Protein 8P6K (pdb70)

Solvent-accessible surface area: 14110 Å² total; per-residue (Å²): 141,93,175,66,27,124,33,18,43,70,47,10,57,89,0,64,80,71,0,56,84,7,37,72,73,0,56,106,2,45,81,93,2,40,42,11,42,115,81,9,80,85,97,10,68,240,51,79,151,214,92,48,18,69,70,0,101,38,32,1,25,96,0,53,160,54,9,48,110,19,31,0,58,56,21,98,124,72,29,43,142,22,40,136,75,39,61,68,25,75,120,53,9,132,114,19,97,91,105,28,93,153,28,90,75,108,30,80,145,85,145,43,48,72,29,12,72,69,59,11,59,122,1,67,84,70,0,85,85,10,31,72,74,0,58,107,1,54,84,102,1,40,45,12,46,115,88,11,83,83,86,17,77,100,53,70,145,141,70,36,12,106,61,0,97,38,30,0,52,104,0,42,140,37,5,31,82,12,39,1,64,49,18,86,110,76,36,34,149,17,46,151,76,38,51,91,24,73,133,54,12,128,95,6,98,92,92,15,99,116,41,63,160,115,60,136,133,93

Structure (mmCIF, N/CA/C/O backbone):
data_8P6K
#
_entry.id   8P6K
#
_cell.length_a   150.474
_cell.length_b   24.107
_cell.length_c   78.007
_cell.angle_alpha   90.000
_cell.angle_beta   105.287
_cell.angle_gamma   90.000
#
_symmetry.space_group_name_H-M   'C 1 2 1'
#
loop_
_entity.id
_entity.type
_entity.pdbx_description
1 polymer 'Antiphagocytic M protein, type 3'
2 water water
#
loop_
_atom_site.group_PDB
_atom_site.id
_atom_site.type_symbol
_atom_site.label_atom_id
_atom_site.label_alt_id
_atom_site.label_comp_id
_atom_site.label_asym_id
_atom_site.label_entity_id
_atom_site.label_seq_id
_atom_site.pdbx_PDB_ins_code
_atom_site.Cartn_x
_atom_site.Cartn_y
_atom_site.Cartn_z
_atom_site.occupancy
_atom_site.B_iso_or_equiv
_atom_site.auth_seq_id
_atom_site.auth_comp_id
_atom_site.auth_asym_id
_atom_site.auth_atom_id
_atom_site.pdbx_PDB_model_num
ATOM 1 N N . ASP A 1 4 ? 14.292 5.117 27.428 1.000 60.870 4 ASP BBB N 1
ATOM 2 C CA . ASP A 1 4 ? 12.971 5.390 26.792 1.000 59.150 4 ASP BBB CA 1
ATOM 3 C C . ASP A 1 4 ? 11.904 5.001 27.814 1.000 57.680 4 ASP BBB C 1
ATOM 4 O O . ASP A 1 4 ? 12.263 4.787 28.991 1.000 61.830 4 ASP BBB O 1
ATOM 10 N N . ALA A 1 5 ? 10.640 4.969 27.410 1.000 51.390 5 ALA BBB N 1
ATOM 11 C CA . ALA A 1 5 ? 9.493 4.657 28.287 1.000 54.490 5 ALA BBB CA 1
ATOM 12 C C . ALA A 1 5 ? 9.642 5.392 29.636 1.000 52.910 5 ALA BBB C 1
ATOM 13 O O . ALA A 1 5 ? 9.864 4.765 30.712 1.000 57.090 5 ALA BBB O 1
ATOM 20 N N . ARG A 1 6 ? 9.480 6.707 29.575 1.000 42.740 6 ARG BBB N 1
ATOM 21 C CA . ARG A 1 6 ? 9.276 7.595 30.746 1.000 41.460 6 ARG BBB CA 1
ATOM 22 C C . ARG A 1 6 ? 7.796 7.652 31.105 1.000 37.770 6 ARG BBB C 1
ATOM 23 O O . ARG A 1 6 ? 6.985 7.200 30.287 1.000 38.680 6 ARG BBB O 1
ATOM 44 N N . SER A 1 7 ? 7.484 8.226 32.271 1.000 35.140 7 SER BBB N 1
ATOM 45 C CA . SER A 1 7 ? 6.116 8.506 32.767 1.000 32.950 7 SER BBB CA 1
ATOM 46 C C . SER A 1 7 ? 5.624 9.895 32.303 1.000 32.010 7 SER BBB C 1
ATOM 47 O O . SER A 1 7 ? 4.559 9.943 31.700 1.000 31.640 7 SER BBB O 1
ATOM 55 N N . VAL A 1 8 ? 6.325 10.989 32.613 1.000 33.780 8 VAL BBB N 1
ATOM 56 C CA . VAL A 1 8 ? 5.846 12.383 32.330 1.000 32.630 8 VAL BBB CA 1
ATOM 57 C C . VAL A 1 8 ? 4.471 12.529 32.987 1.000 32.080 8 VAL BBB C 1
ATOM 58 O O . VAL A 1 8 ? 3.491 12.904 32.322 1.000 29.630 8 VAL BBB O 1
ATOM 71 N N . ASN A 1 9 ? 4.394 12.231 34.278 1.000 31.820 9 ASN BBB N 1
ATOM 72 C CA . ASN A 1 9 ? 3.157 12.341 35.068 1.000 32.300 9 ASN BBB CA 1
ATOM 73 C C . ASN A 1 9 ? 2.063 11.427 34.476 1.000 30.580 9 ASN BBB C 1
ATOM 74 O O . ASN A 1 9 ? 0.903 11.837 34.498 1.000 36.710 9 ASN BBB O 1
ATOM 85 N N . GLY A 1 10 ? 2.431 10.280 33.902 1.000 35.420 10 GLY BBB N 1
ATOM 86 C CA . GLY A 1 10 ? 1.517 9.329 33.221 1.000 36.170 10 GLY BBB CA 1
ATOM 87 C C . GLY A 1 10 ? 1.130 9.755 31.808 1.000 35.580 10 GLY BBB C 1
ATOM 88 O O . GLY A 1 10 ? 0.393 9.017 31.161 1.000 34.540 10 GLY BBB O 1
ATOM 92 N N . GLU A 1 11 ? 1.578 10.922 31.330 1.000 30.080 11 GLU BBB N 1
ATOM 93 C CA . GLU A 1 11 ? 1.117 11.458 30.038 1.000 28.900 11 GLU BBB CA 1
ATOM 94 C C . GLU A 1 11 ? 1.747 10.662 28.901 1.000 28.190 11 GLU BBB C 1
ATOM 95 O O . GLU A 1 11 ? 1.101 10.549 27.850 1.000 31.930 11 GLU BBB O 1
ATOM 107 N N . PHE A 1 12 ? 2.946 10.106 29.081 1.000 29.800 12 PHE BBB N 1
ATOM 108 C CA . PHE A 1 12 ? 3.562 9.322 28.000 1.000 30.410 12 PHE BBB CA 1
ATOM 109 C C . PHE A 1 12 ? 2.817 7.997 27.815 1.000 31.910 12 PHE BBB C 1
ATOM 110 O O . PHE A 1 12 ? 2.435 7.691 26.699 1.000 30.700 12 PHE BBB O 1
ATOM 127 N N . PRO A 1 13 ? 2.570 7.164 28.852 1.000 33.290 13 PRO BBB N 1
ATOM 128 C CA . PRO A 1 13 ? 1.681 5.998 28.707 1.000 31.220 13 PRO BBB CA 1
ATOM 129 C C . PRO A 1 13 ? 0.284 6.335 28.148 1.000 28.940 13 PRO BBB C 1
ATOM 130 O O . PRO A 1 13 ? -0.243 5.579 27.364 1.000 31.690 13 PRO BBB O 1
ATOM 141 N N . ARG A 1 14 ? -0.270 7.504 28.501 1.000 29.210 14 ARG BBB N 1
ATOM 142 C CA . ARG A 1 14 ? -1.566 7.985 27.975 1.000 29.130 14 ARG BBB CA 1
ATOM 143 C C . ARG A 1 14 ? -1.444 8.236 26.476 1.000 31.010 14 ARG BBB C 1
ATOM 144 O O . ARG A 1 14 ? -2.368 7.849 25.740 1.000 28.750 14 ARG BBB O 1
ATOM 165 N N . HIS A 1 15 ? -0.354 8.885 26.029 1.000 30.930 15 HIS BBB N 1
ATOM 166 C CA . HIS A 1 15 ? -0.084 9.108 24.593 1.000 29.600 15 HIS BBB CA 1
ATOM 167 C C . HIS A 1 15 ? -0.129 7.762 23.855 1.000 29.940 15 HIS BBB C 1
ATOM 168 O O . HIS A 1 15 ? -0.728 7.695 22.721 1.000 30.640 15 HIS BBB O 1
ATOM 183 N N . VAL A 1 16 ? 0.498 6.738 24.435 1.000 30.820 16 VAL BBB N 1
ATOM 184 C CA . VAL A 1 16 ? 0.608 5.407 23.774 1.000 30.990 16 VAL BBB CA 1
ATOM 185 C C . VAL A 1 16 ? -0.781 4.748 23.756 1.000 29.750 16 VAL BBB C 1
ATOM 186 O O . VAL A 1 16 ? -1.172 4.152 22.722 1.000 33.780 16 VAL BBB O 1
ATOM 199 N N . LYS A 1 17 ? -1.521 4.847 24.854 1.000 34.380 17 LYS BBB N 1
ATOM 200 C CA . LYS A 1 17 ? -2.888 4.271 24.951 1.000 34.090 17 LYS BBB CA 1
ATOM 201 C C . LYS A 1 17 ? -3.784 4.959 23.912 1.000 32.740 17 LYS BBB C 1
ATOM 202 O O . LYS A 1 17 ? -4.455 4.267 23.171 1.000 30.450 17 LYS BBB O 1
ATOM 221 N N . LEU A 1 18 ? -3.786 6.290 23.837 1.000 29.460 18 LEU BBB N 1
ATOM 222 C CA . LEU A 1 18 ? -4.591 7.026 22.830 1.000 27.640 18 LEU BBB CA 1
ATOM 223 C C . LEU A 1 18 ? -4.167 6.588 21.442 1.000 28.390 18 LEU BBB C 1
ATOM 224 O O . LEU A 1 18 ? -5.057 6.361 20.608 1.000 27.740 18 LEU BBB O 1
ATOM 240 N N . LYS A 1 19 ? -2.872 6.416 21.211 1.000 29.830 19 LYS BBB N 1
ATOM 241 C CA . LYS A 1 19 ? -2.359 5.972 19.895 1.000 30.410 19 LYS BBB CA 1
ATOM 242 C C . LYS A 1 19 ? -2.949 4.595 19.543 1.000 32.730 19 LYS BBB C 1
ATOM 243 O O . LYS A 1 19 ? -3.383 4.389 18.398 1.000 32.270 19 LYS BBB O 1
ATOM 262 N N . ASN A 1 20 ? -2.933 3.672 20.484 1.000 32.870 20 ASN BBB N 1
ATOM 263 C CA . ASN A 1 20 ? -3.510 2.314 20.274 1.000 34.940 20 ASN BBB CA 1
ATOM 264 C C . ASN A 1 20 ? -5.027 2.382 20.038 1.000 33.460 20 ASN BBB C 1
ATOM 265 O O . ASN A 1 20 ? -5.503 1.652 19.181 1.000 31.380 20 ASN BBB O 1
ATOM 276 N N . GLU A 1 21 ? -5.768 3.218 20.773 1.000 32.780 21 GLU BBB N 1
ATOM 277 C CA . GLU A 1 21 ? -7.242 3.343 20.607 1.000 33.960 21 GLU BBB CA 1
ATOM 278 C C . GLU A 1 21 ? -7.533 3.926 19.221 1.000 33.750 21 GLU BBB C 1
ATOM 279 O O . GLU A 1 21 ? -8.497 3.488 18.585 1.000 27.790 21 GLU BBB O 1
ATOM 291 N N . ILE A 1 22 ? -6.769 4.923 18.796 1.000 31.920 22 ILE BBB N 1
ATOM 292 C CA . ILE A 1 22 ? -6.965 5.550 17.463 1.000 33.140 22 ILE BBB CA 1
ATOM 293 C C . ILE A 1 22 ? -6.661 4.486 16.420 1.000 29.960 22 ILE BBB C 1
ATOM 294 O O . ILE A 1 22 ? -7.452 4.361 15.473 1.000 32.010 22 ILE BBB O 1
ATOM 310 N N . GLU A 1 23 ? -5.546 3.764 16.539 1.000 31.430 23 GLU BBB N 1
ATOM 311 C CA . GLU A 1 23 ? -5.197 2.708 15.542 1.000 37.090 23 GLU BBB CA 1
ATOM 312 C C . GLU A 1 23 ? -6.320 1.669 15.439 1.000 34.110 23 GLU BBB C 1
ATOM 313 O O . GLU A 1 23 ? -6.597 1.200 14.333 1.000 33.300 23 GLU BBB O 1
ATOM 325 N N . ASN A 1 24 ? -6.888 1.260 16.564 1.000 35.430 24 ASN BBB N 1
ATOM 326 C CA . ASN A 1 24 ? -7.960 0.221 16.598 1.000 38.820 24 ASN BBB CA 1
ATOM 327 C C . ASN A 1 24 ? -9.189 0.766 15.851 1.000 38.210 24 ASN BBB C 1
ATOM 328 O O . ASN A 1 24 ? -9.743 0.034 15.038 1.000 33.780 24 ASN BBB O 1
ATOM 339 N N . LEU A 1 25 ? -9.588 2.024 16.088 1.000 34.910 25 LEU BBB N 1
ATOM 340 C CA . LEU A 1 25 ? -10.708 2.678 15.357 1.000 33.030 25 LEU BBB CA 1
ATOM 341 C C . LEU A 1 25 ? -10.389 2.716 13.868 1.000 32.010 25 LEU BBB C 1
ATOM 342 O O . LEU A 1 25 ? -11.274 2.325 13.067 1.000 32.890 25 LEU BBB O 1
ATOM 358 N N . LEU A 1 26 ? -9.182 3.147 13.506 1.000 32.450 26 LEU BBB N 1
ATOM 359 C CA . LEU A 1 26 ? -8.787 3.272 12.075 1.000 35.170 26 LEU BBB CA 1
ATOM 360 C C . LEU A 1 26 ? -8.917 1.895 11.409 1.000 35.200 26 LEU BBB C 1
ATOM 361 O O . LEU A 1 26 ? -9.412 1.807 10.287 1.000 34.520 26 LEU BBB O 1
ATOM 377 N N . ASP A 1 27 ? -8.439 0.855 12.082 1.000 35.840 27 ASP BBB N 1
ATOM 378 C CA . ASP A 1 27 ? -8.542 -0.546 11.581 1.000 40.830 27 ASP BBB CA 1
ATOM 379 C C . ASP A 1 27 ? -10.025 -0.932 11.375 1.000 34.790 27 ASP BBB C 1
ATOM 380 O O . ASP A 1 27 ? -10.399 -1.418 10.303 1.000 37.770 27 ASP BBB O 1
ATOM 389 N N . GLN A 1 28 ? -10.864 -0.733 12.379 1.000 33.940 28 GLN BBB N 1
ATOM 390 C CA . GLN A 1 28 ? -12.314 -1.019 12.292 1.000 34.050 28 GLN BBB CA 1
ATOM 391 C C . GLN A 1 28 ? -12.916 -0.265 11.097 1.000 34.830 28 GLN BBB C 1
ATOM 392 O O . GLN A 1 28 ? -13.667 -0.890 10.323 1.000 32.610 28 GLN BBB O 1
ATOM 406 N N . VAL A 1 29 ? -12.634 1.042 10.921 1.000 33.850 29 VAL BBB N 1
ATOM 407 C CA . VAL A 1 29 ? -13.311 1.818 9.848 1.000 32.330 29 VAL BBB CA 1
ATOM 408 C C . VAL A 1 29 ? -12.746 1.358 8.501 1.000 33.320 29 VAL BBB C 1
ATOM 409 O O . VAL A 1 29 ? -13.505 1.312 7.504 1.000 35.100 29 VAL BBB O 1
ATOM 422 N N . THR A 1 30 ? -11.461 1.064 8.435 1.000 32.830 30 THR BBB N 1
ATOM 423 C CA . THR A 1 30 ? -10.818 0.559 7.190 1.000 35.270 30 THR BBB CA 1
ATOM 424 C C . THR A 1 30 ? -11.482 -0.759 6.754 1.000 37.990 30 THR BBB C 1
ATOM 425 O O . THR A 1 30 ? -11.807 -0.884 5.573 1.000 36.630 30 THR BBB O 1
ATOM 436 N N . GLN A 1 31 ? -11.652 -1.715 7.655 1.000 40.370 31 GLN BBB N 1
ATOM 437 C CA . GLN A 1 31 ? -12.317 -3.011 7.338 1.000 38.680 31 GLN BBB CA 1
ATOM 438 C C . GLN A 1 31 ? -13.774 -2.773 6.908 1.000 36.450 31 GLN BBB C 1
ATOM 439 O O . GLN A 1 31 ? -14.206 -3.424 5.967 1.000 34.760 31 GLN BBB O 1
ATOM 453 N N . LEU A 1 32 ? -14.521 -1.872 7.571 1.000 35.200 32 LEU BBB N 1
ATOM 454 C CA . LEU A 1 32 ? -15.905 -1.502 7.167 1.000 31.780 32 LEU BBB CA 1
ATOM 455 C C . LEU A 1 32 ? -15.876 -0.999 5.715 1.000 35.850 32 LEU BBB C 1
ATOM 456 O O . LEU A 1 32 ? -16.670 -1.476 4.901 1.000 37.370 32 LEU BBB O 1
ATOM 472 N N . TYR A 1 33 ? -14.949 -0.109 5.387 1.000 32.730 33 TYR BBB N 1
ATOM 473 C CA . TYR A 1 33 ? -14.834 0.495 4.043 1.000 34.540 33 TYR BBB CA 1
ATOM 474 C C . TYR A 1 33 ? -14.526 -0.609 3.028 1.000 39.550 33 TYR BBB C 1
ATOM 475 O O . TYR A 1 33 ? -15.172 -0.671 1.993 1.000 36.390 33 TYR BBB O 1
ATOM 493 N N . THR A 1 34 ? -13.498 -1.416 3.302 1.000 41.200 34 THR BBB N 1
ATOM 494 C CA . THR A 1 34 ? -13.030 -2.511 2.411 1.000 44.600 34 THR BBB CA 1
ATOM 495 C C . THR A 1 34 ? -14.186 -3.455 2.110 1.000 40.240 34 THR BBB C 1
ATOM 496 O O . THR A 1 34 ? -14.388 -3.820 0.920 1.000 42.170 34 THR BBB O 1
ATOM 507 N N . LYS A 1 35 ? -14.892 -3.841 3.157 1.000 38.970 35 LYS BBB N 1
ATOM 508 C CA . LYS A 1 35 ? -15.963 -4.852 3.073 1.000 40.020 35 LYS BBB CA 1
ATOM 509 C C . LYS A 1 35 ? -17.207 -4.288 2.364 1.000 41.240 35 LYS BBB C 1
ATOM 510 O O . LYS A 1 35 ? -17.869 -5.062 1.623 1.000 36.480 35 LYS BBB O 1
ATOM 529 N N . HIS A 1 36 ? -17.553 -3.024 2.579 1.000 38.060 36 HIS BBB N 1
ATOM 530 C CA . HIS A 1 36 ? -18.673 -2.347 1.863 1.000 34.500 36 HIS BBB CA 1
ATOM 531 C C . HIS A 1 36 ? -18.399 -2.412 0.358 1.000 35.600 36 HIS BBB C 1
ATOM 532 O O . HIS A 1 36 ? -19.315 -2.789 -0.404 1.000 34.760 36 HIS BBB O 1
ATOM 547 N N . ASN A 1 37 ? -17.162 -2.094 -0.039 1.000 35.370 37 ASN BBB N 1
ATOM 548 C CA . ASN A 1 37 ? -16.742 -2.057 -1.462 1.000 41.730 37 ASN BBB CA 1
ATOM 549 C C . ASN A 1 37 ? -16.779 -3.483 -2.045 1.000 43.290 37 ASN BBB C 1
ATOM 550 O O . ASN A 1 37 ? -17.360 -3.677 -3.131 1.000 40.450 37 ASN BBB O 1
ATOM 561 N N . SER A 1 38 ? -16.213 -4.465 -1.353 1.000 45.030 38 SER BBB N 1
ATOM 562 C CA . SER A 1 38 ? -16.162 -5.862 -1.857 1.000 43.670 38 SER BBB CA 1
ATOM 563 C C . SER A 1 38 ? -17.578 -6.456 -1.856 1.000 46.180 38 SER BBB C 1
ATOM 564 O O . SER A 1 38 ? -17.897 -7.197 -2.805 1.000 44.880 38 SER BBB O 1
ATOM 572 N N . ASN A 1 39 ? -18.428 -6.081 -0.895 1.000 40.220 39 ASN BBB N 1
ATOM 573 C CA . ASN A 1 39 ? -19.866 -6.460 -0.865 1.000 38.510 39 ASN BBB CA 1
ATOM 574 C C . ASN A 1 39 ? -20.536 -6.136 -2.209 1.000 44.740 39 ASN BBB C 1
ATOM 575 O O . ASN A 1 39 ? -21.318 -6.976 -2.673 1.000 47.240 39 ASN BBB O 1
ATOM 586 N N . TYR A 1 40 ? -20.268 -4.967 -2.799 1.000 36.860 40 TYR BBB N 1
ATOM 587 C CA . TYR A 1 40 ? -20.902 -4.539 -4.065 1.000 45.120 40 TYR BBB CA 1
ATOM 588 C C . TYR A 1 40 ? -20.329 -5.361 -5.239 1.000 50.550 40 TYR BBB C 1
ATOM 589 O O . TYR A 1 40 ? -21.110 -5.803 -6.103 1.000 46.580 40 TYR BBB O 1
ATOM 607 N N . GLN A 1 41 ? -19.007 -5.565 -5.279 1.000 48.130 41 GLN BBB N 1
ATOM 608 C CA . GLN A 1 41 ? -18.348 -6.423 -6.304 1.000 51.110 41 GLN BBB CA 1
ATOM 609 C C . GLN A 1 41 ? -18.953 -7.829 -6.229 1.000 47.720 41 GLN BBB C 1
ATOM 610 O O . GLN A 1 41 ? -19.279 -8.374 -7.272 1.000 46.890 41 GLN BBB O 1
ATOM 624 N N . GLN A 1 42 ? -19.181 -8.353 -5.029 1.000 49.390 42 GLN BBB N 1
ATOM 625 C CA . GLN A 1 42 ? -19.817 -9.671 -4.809 1.000 50.880 42 GLN BBB CA 1
ATOM 626 C C . GLN A 1 42 ? -21.249 -9.632 -5.326 1.000 56.730 42 GLN BBB C 1
ATOM 627 O O . GLN A 1 42 ? -21.663 -10.622 -5.970 1.000 51.800 42 GLN BBB O 1
ATOM 641 N N . TYR A 1 43 ? -21.979 -8.553 -5.057 1.000 51.820 43 TYR BBB N 1
ATOM 642 C CA . TYR A 1 43 ? -23.364 -8.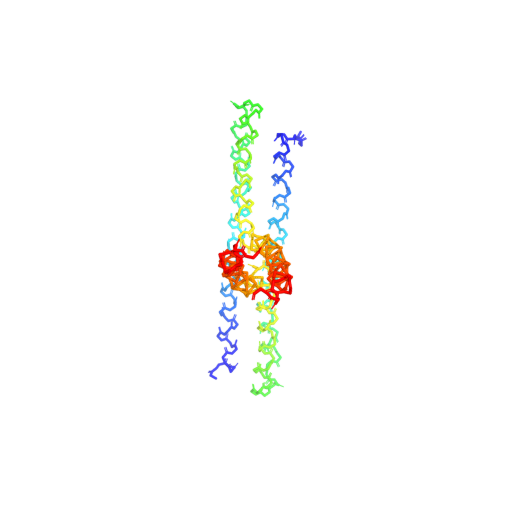366 -5.557 1.000 52.130 43 TYR BBB CA 1
ATOM 643 C C . TYR A 1 43 ? -23.353 -8.443 -7.084 1.000 52.700 43 TYR BBB C 1
ATOM 644 O O . TYR A 1 43 ? -24.121 -9.237 -7.625 1.000 51.390 43 TYR BBB O 1
ATOM 662 N N . ASN A 1 44 ? -22.499 -7.657 -7.731 1.000 50.660 44 ASN BBB N 1
ATOM 663 C CA . ASN A 1 44 ? -22.355 -7.615 -9.202 1.000 57.550 44 ASN BBB CA 1
ATOM 664 C C . ASN A 1 44 ? -22.157 -9.037 -9.743 1.000 56.810 44 ASN BBB C 1
ATOM 665 O O . ASN A 1 44 ? -22.861 -9.388 -10.698 1.000 54.300 44 ASN BBB O 1
ATOM 676 N N . ALA A 1 45 ? -21.280 -9.832 -9.120 1.000 52.190 45 ALA BBB N 1
ATOM 677 C CA . ALA A 1 45 ? -20.866 -11.178 -9.586 1.000 56.160 45 ALA BBB CA 1
ATOM 678 C C . ALA A 1 45 ? -22.065 -12.128 -9.563 1.000 57.980 45 ALA BBB C 1
ATOM 679 O O . ALA A 1 45 ? -22.161 -12.974 -10.465 1.000 63.530 45 ALA BBB O 1
ATOM 686 N N . GLN A 1 46 ? -22.964 -11.956 -8.595 1.000 52.070 46 GLN BBB N 1
ATOM 687 C CA . GLN A 1 46 ? -24.079 -12.884 -8.274 1.000 56.050 46 GLN BBB CA 1
ATOM 688 C C . GLN A 1 46 ? -25.410 -12.266 -8.757 1.000 61.480 46 GLN BBB C 1
ATOM 689 O O . GLN A 1 46 ? -26.423 -12.981 -8.786 1.000 68.940 46 GLN BBB O 1
ATOM 703 N N . ALA A 1 47 ? -25.402 -11.003 -9.207 1.000 54.570 47 ALA BBB N 1
ATOM 704 C CA . ALA A 1 47 ? -26.610 -10.225 -9.586 1.000 63.420 47 ALA BBB CA 1
ATOM 705 C C . ALA A 1 47 ? -27.275 -10.849 -10.816 1.000 61.540 47 ALA BBB C 1
ATOM 706 O O . ALA A 1 47 ? -28.528 -10.860 -10.853 1.000 55.660 47 ALA BBB O 1
ATOM 713 N N . GLY A 1 48 ? -26.465 -11.275 -11.796 1.000 60.740 48 GLY BBB N 1
ATOM 714 C CA . GLY A 1 48 ? -26.895 -11.774 -13.118 1.000 66.710 48 GLY BBB CA 1
ATOM 715 C C . GLY A 1 48 ? -28.139 -12.644 -13.050 1.000 64.790 48 GLY BBB C 1
ATOM 716 O O . GLY A 1 48 ? -29.112 -12.312 -13.744 1.000 72.550 48 GLY BBB O 1
ATOM 720 N N . ARG A 1 49 ? -28.107 -13.722 -12.258 1.000 71.520 49 ARG BBB N 1
ATOM 721 C CA . ARG A 1 49 ? -29.184 -14.752 -12.209 1.000 77.300 49 ARG BBB CA 1
ATOM 722 C C . ARG A 1 49 ? -30.025 -14.543 -10.937 1.000 80.820 49 ARG BBB C 1
ATOM 723 O O . ARG A 1 49 ? -30.443 -15.549 -10.309 1.000 78.700 49 ARG BBB O 1
ATOM 744 N N . LEU A 1 50 ? -30.313 -13.283 -10.603 1.000 69.510 50 LEU BBB N 1
ATOM 745 C CA . LEU A 1 50 ? -31.379 -12.892 -9.637 1.000 60.960 50 LEU BBB CA 1
ATOM 746 C C . LEU A 1 50 ? -32.417 -12.045 -10.381 1.000 53.570 50 LEU BBB C 1
ATOM 747 O O . LEU A 1 50 ? -32.031 -11.296 -11.309 1.000 51.350 50 LEU BBB O 1
ATOM 763 N N . ASP A 1 51 ? -33.674 -12.095 -9.945 1.000 58.440 51 ASP BBB N 1
ATOM 764 C CA . ASP A 1 51 ? -34.763 -11.228 -10.473 1.000 62.620 51 ASP BBB CA 1
ATOM 765 C C . ASP A 1 51 ? -34.634 -9.843 -9.823 1.000 63.690 51 ASP BBB C 1
ATOM 766 O O . ASP A 1 51 ? -33.787 -9.684 -8.906 1.000 60.750 51 ASP BBB O 1
ATOM 775 N N . LEU A 1 52 ? -35.431 -8.882 -10.283 1.000 59.830 52 LEU BBB N 1
ATOM 776 C CA . LEU A 1 52 ? -35.408 -7.473 -9.803 1.000 73.760 52 LEU BBB CA 1
ATOM 777 C C . LEU A 1 52 ? -35.623 -7.437 -8.284 1.000 73.060 52 LEU BBB C 1
ATOM 778 O O . LEU A 1 52 ? -34.866 -6.728 -7.593 1.000 60.710 52 LEU BBB O 1
ATOM 794 N N . ARG A 1 53 ? -36.609 -8.175 -7.779 1.000 68.990 53 ARG BBB N 1
ATOM 795 C CA . ARG A 1 53 ? -36.982 -8.115 -6.340 1.000 73.750 53 ARG BBB CA 1
ATOM 796 C C . ARG A 1 53 ? -35.857 -8.717 -5.495 1.000 70.690 53 ARG BBB C 1
ATOM 797 O O . ARG A 1 53 ? -35.554 -8.146 -4.432 1.000 68.220 53 ARG BBB O 1
ATOM 818 N N . GLN A 1 54 ? -35.264 -9.826 -5.942 1.000 55.540 54 GLN BBB N 1
ATOM 819 C CA . GLN A 1 54 ? -34.155 -10.495 -5.231 1.000 57.550 54 GLN BBB CA 1
ATOM 820 C C . GLN A 1 54 ? -32.923 -9.579 -5.253 1.000 54.780 54 GLN BBB C 1
ATOM 821 O O . GLN A 1 54 ? -32.256 -9.508 -4.218 1.000 58.660 54 GLN BBB O 1
ATOM 835 N N . LYS A 1 55 ? -32.649 -8.892 -6.367 1.000 52.950 55 LYS BBB N 1
ATOM 836 C CA . LYS A 1 55 ? -31.532 -7.910 -6.488 1.000 56.230 55 LYS BBB CA 1
ATOM 837 C C . LYS A 1 55 ? -31.664 -6.839 -5.390 1.000 52.790 55 LYS BBB C 1
ATOM 838 O O . LYS A 1 55 ? -30.697 -6.638 -4.611 1.000 46.390 55 LYS BBB O 1
ATOM 857 N N . ALA A 1 56 ? -32.810 -6.172 -5.323 1.000 54.760 56 ALA BBB N 1
ATOM 858 C CA . ALA A 1 56 ? -33.105 -5.140 -4.305 1.000 59.480 56 ALA BBB CA 1
ATOM 859 C C . ALA A 1 56 ? -32.936 -5.732 -2.898 1.000 59.540 56 ALA BBB C 1
ATOM 860 O O . ALA A 1 56 ? -32.320 -5.057 -2.074 1.000 62.860 56 ALA BBB O 1
ATOM 867 N N . GLU A 1 57 ? -33.447 -6.935 -2.623 1.000 53.670 57 GLU BBB N 1
ATOM 868 C CA . GLU A 1 57 ? -33.437 -7.498 -1.245 1.000 60.280 57 GLU BBB CA 1
ATOM 869 C C . GLU A 1 57 ? -31.986 -7.805 -0.853 1.000 68.150 57 GLU BBB C 1
ATOM 870 O O . GLU A 1 57 ? -31.623 -7.580 0.313 1.000 61.700 57 GLU BBB O 1
ATOM 876 N N . TYR A 1 58 ? -31.189 -8.300 -1.802 1.000 59.520 58 TYR BBB N 1
ATOM 877 C CA . TYR A 1 58 ? -29.756 -8.638 -1.607 1.000 57.480 58 TYR BBB CA 1
ATOM 878 C C . TYR A 1 58 ? -28.944 -7.364 -1.308 1.000 50.960 58 TYR BBB C 1
ATOM 879 O O . TYR A 1 58 ? -28.300 -7.300 -0.247 1.000 52.930 58 TYR BBB O 1
ATOM 897 N N . LEU A 1 59 ? -28.991 -6.369 -2.195 1.000 45.650 59 LEU BBB N 1
ATOM 898 C CA . LEU A 1 59 ? -28.211 -5.121 -2.036 1.000 43.940 59 LEU BBB CA 1
ATOM 899 C C . LEU A 1 59 ? -28.709 -4.359 -0.797 1.000 53.710 59 LEU BBB C 1
ATOM 900 O O . LEU A 1 59 ? -27.861 -3.762 -0.070 1.000 51.100 59 LEU BBB O 1
ATOM 916 N N . LYS A 1 60 ? -30.014 -4.388 -0.522 1.000 54.920 60 LYS BBB N 1
ATOM 917 C CA . LYS A 1 60 ? -30.580 -3.781 0.712 1.000 57.790 60 LYS BBB CA 1
ATOM 918 C C . LYS A 1 60 ? -29.936 -4.421 1.952 1.000 55.260 60 LYS BBB C 1
ATOM 919 O O . LYS A 1 60 ? -29.526 -3.667 2.826 1.000 49.080 60 LYS BBB O 1
ATOM 938 N N . GLY A 1 61 ? -29.889 -5.755 2.025 1.000 48.710 61 GLY BBB N 1
ATOM 939 C CA . GLY A 1 61 ? -29.241 -6.511 3.110 1.000 51.330 61 GLY BBB CA 1
ATOM 940 C C . GLY A 1 61 ? -27.782 -6.099 3.307 1.000 58.550 61 GLY BBB C 1
ATOM 941 O O . GLY A 1 61 ? -27.386 -5.864 4.442 1.000 50.560 61 GLY BBB O 1
ATOM 945 N N . LEU A 1 62 ? -27.004 -6.008 2.227 1.000 52.000 62 LEU BBB N 1
ATOM 946 C CA . LEU A 1 62 ? -25.592 -5.563 2.273 1.000 53.670 62 LEU BBB CA 1
ATOM 947 C C . LEU A 1 62 ? -25.534 -4.127 2.815 1.000 46.250 62 LEU BBB C 1
ATOM 948 O O . LEU A 1 62 ? -24.681 -3.856 3.713 1.000 43.600 62 LEU BBB O 1
ATOM 964 N N . ASN A 1 63 ? -26.380 -3.232 2.302 1.000 48.860 63 ASN BBB N 1
ATOM 965 C CA . ASN A 1 63 ? -26.400 -1.805 2.730 1.000 48.820 63 ASN BBB CA 1
ATOM 966 C C . ASN A 1 63 ? -26.758 -1.743 4.221 1.000 53.620 63 ASN BBB C 1
ATOM 967 O O . ASN A 1 63 ? -26.132 -0.966 4.978 1.000 52.950 63 ASN BBB O 1
ATOM 978 N N . ASP A 1 64 ? -27.733 -2.544 4.635 1.000 52.900 64 ASP BBB N 1
ATOM 979 C CA . ASP A 1 64 ? -28.212 -2.563 6.035 1.000 50.490 64 ASP BBB CA 1
ATOM 980 C C . ASP A 1 64 ? -27.071 -2.984 6.968 1.000 50.030 64 ASP BBB C 1
ATOM 981 O O . ASP A 1 64 ? -26.952 -2.436 8.078 1.000 48.780 64 ASP BBB O 1
ATOM 990 N N . TRP A 1 65 ? -26.295 -3.980 6.584 1.000 42.090 65 TRP BBB N 1
ATOM 991 C CA . TRP A 1 65 ? -25.146 -4.452 7.393 1.000 45.210 65 TRP BBB CA 1
ATOM 992 C C . TRP A 1 65 ? -24.129 -3.309 7.583 1.000 46.620 65 TRP BBB C 1
ATOM 993 O O . TRP A 1 65 ? -23.616 -3.134 8.715 1.000 44.310 65 TRP BBB O 1
ATOM 1014 N N . ALA A 1 66 ? -23.824 -2.559 6.529 1.000 43.340 66 ALA BBB N 1
ATOM 1015 C CA . ALA A 1 66 ? -22.806 -1.489 6.576 1.000 42.660 66 ALA BBB CA 1
ATOM 1016 C C . ALA A 1 66 ? -23.328 -0.348 7.443 1.000 44.900 66 ALA BBB C 1
ATOM 1017 O O . ALA A 1 66 ? -22.553 0.157 8.277 1.000 40.170 66 ALA BBB O 1
ATOM 1024 N N . GLU A 1 67 ? -24.575 0.067 7.234 1.000 44.120 67 GLU BBB N 1
ATOM 1025 C CA . GLU A 1 67 ? -25.155 1.235 7.951 1.000 48.400 67 GLU BBB CA 1
ATOM 1026 C C . GLU A 1 67 ? -25.197 0.967 9.458 1.000 47.200 67 GLU BBB C 1
ATOM 1027 O O . GLU A 1 67 ? -24.920 1.922 10.251 1.000 49.120 67 GLU BBB O 1
ATOM 1039 N N . ARG A 1 68 ? -25.577 -0.253 9.840 1.000 47.020 68 ARG BBB N 1
ATOM 1040 C CA . ARG A 1 68 ? -25.663 -0.670 11.261 1.000 44.580 68 ARG BBB CA 1
ATOM 1041 C C . ARG A 1 68 ? -24.270 -0.597 11.882 1.000 49.660 68 ARG BBB C 1
ATOM 1042 O O . ARG A 1 68 ? -24.142 -0.100 13.010 1.000 43.950 68 ARG BBB O 1
ATOM 1063 N N . LEU A 1 69 ? -23.261 -1.127 11.191 1.000 40.670 69 LEU BBB N 1
ATOM 1064 C CA . LEU A 1 69 ? -21.876 -1.164 11.712 1.000 44.990 69 LEU BBB CA 1
ATOM 1065 C C . LEU A 1 69 ? -21.326 0.263 11.792 1.000 39.790 69 LEU BBB C 1
ATOM 1066 O O . LEU A 1 69 ? -20.711 0.599 12.818 1.000 43.080 69 LEU BBB O 1
ATOM 1082 N N . LEU A 1 70 ? -21.618 1.108 10.811 1.000 40.850 70 LEU BBB N 1
ATOM 1083 C CA . LEU A 1 70 ? -21.186 2.528 10.842 1.000 41.910 70 LEU BBB CA 1
ATOM 1084 C C . LEU A 1 70 ? -21.792 3.215 12.081 1.000 45.720 70 LEU BBB C 1
ATOM 1085 O O . LEU A 1 70 ? -21.046 3.890 12.807 1.000 37.590 70 LEU BBB O 1
ATOM 1101 N N . GLN A 1 71 ? -23.091 3.053 12.319 1.000 45.230 71 GLN BBB N 1
ATOM 1102 C CA . GLN A 1 71 ? -23.814 3.710 13.452 1.000 49.260 71 GLN BBB CA 1
ATOM 1103 C C . GLN A 1 71 ? -23.302 3.206 14.813 1.000 47.780 71 GLN BBB C 1
ATOM 1104 O O . GLN A 1 71 ? -23.321 3.988 15.805 1.000 52.180 71 GLN BBB O 1
ATOM 1118 N N . GLU A 1 72 ? -22.835 1.971 14.857 1.000 42.760 72 GLU BBB N 1
ATOM 1119 C CA . GLU A 1 72 ? -22.181 1.394 16.043 1.000 47.020 72 GLU BBB CA 1
ATOM 1120 C C . GLU A 1 72 ? -20.806 2.040 16.243 1.000 51.520 72 GLU BBB C 1
ATOM 1121 O O . GLU A 1 72 ? -20.475 2.347 17.372 1.000 47.350 72 GLU BBB O 1
ATOM 1133 N N . LEU A 1 73 ? -20.005 2.190 15.194 1.000 47.880 73 LEU BBB N 1
ATOM 1134 C CA . LEU A 1 73 ? -18.634 2.736 15.339 1.000 46.900 73 LEU BBB CA 1
ATOM 1135 C C . LEU A 1 73 ? -18.683 4.217 15.694 1.000 42.780 73 LEU BBB C 1
ATOM 1136 O O . LEU A 1 73 ? -17.768 4.642 16.397 1.000 46.120 73 LEU BBB O 1
ATOM 1152 N N . ASN A 1 74 ? -19.626 4.977 15.140 1.000 39.990 74 ASN BBB N 1
ATOM 1153 C CA . ASN A 1 74 ? -19.624 6.455 15.269 1.000 39.670 74 ASN BBB CA 1
ATOM 1154 C C . ASN A 1 74 ? -20.543 6.934 16.408 1.000 40.440 74 ASN BBB C 1
ATOM 1155 O O . ASN A 1 74 ? -20.652 8.166 16.540 1.000 43.260 74 ASN BBB O 1
ATOM 1166 N N . GLY A 1 75 ? -21.226 6.030 17.115 1.000 47.320 75 GLY BBB N 1
ATOM 1167 C CA . GLY A 1 75 ? -22.156 6.365 18.217 1.000 52.600 75 GLY BBB CA 1
ATOM 1168 C C . GLY A 1 75 ? -23.480 7.014 17.805 1.000 54.710 75 GLY BBB C 1
ATOM 1169 O O . GLY A 1 75 ? -24.220 7.470 18.733 1.000 45.590 75 GLY BBB O 1
ATOM 1173 N N . GLU A 1 76 ? -23.829 7.057 16.511 1.000 45.350 76 GLU BBB N 1
ATOM 1174 C CA . GLU A 1 76 ? -25.170 7.548 16.064 1.000 50.040 76 GLU BBB CA 1
ATOM 1175 C C . GLU A 1 76 ? -26.311 6.835 16.815 1.000 47.520 76 GLU BBB C 1
ATOM 1176 O O . GLU A 1 76 ? -27.297 7.512 17.204 1.000 49.670 76 GLU BBB O 1
ATOM 1188 N N . ASP A 1 77 ? -26.200 5.522 17.010 1.000 45.290 77 ASP BBB N 1
ATOM 1189 C CA . ASP A 1 77 ? -27.215 4.689 17.717 1.000 46.660 77 ASP BBB CA 1
ATOM 1190 C C . ASP A 1 77 ? -27.426 5.209 19.143 1.000 50.490 77 ASP BBB C 1
ATOM 1191 O O . ASP A 1 77 ? -28.582 5.393 19.572 1.000 52.620 77 ASP BBB O 1
ATOM 1200 N N . VAL A 1 78 ? -26.339 5.480 19.847 1.000 44.870 78 VAL BBB N 1
ATOM 1201 C CA . VAL A 1 78 ? -26.365 5.978 21.250 1.000 43.610 78 VAL BBB CA 1
ATOM 1202 C C . VAL A 1 78 ? -27.016 7.369 21.290 1.000 44.330 78 VAL BBB C 1
ATOM 1203 O O . VAL A 1 78 ? -27.726 7.671 22.263 1.000 41.900 78 VAL BBB O 1
ATOM 1216 N N . LYS A 1 79 ? -26.777 8.212 20.292 1.000 45.000 79 LYS BBB N 1
ATOM 1217 C CA . LYS A 1 79 ? -27.324 9.589 20.270 1.000 49.430 79 LYS BBB CA 1
ATOM 1218 C C . LYS A 1 79 ? -28.854 9.538 20.212 1.000 48.950 79 LYS BBB C 1
ATOM 1219 O O . LYS A 1 79 ? -29.478 10.389 20.864 1.000 47.170 79 LYS BBB O 1
ATOM 1238 N N . LYS A 1 80 ? -29.443 8.586 19.496 1.000 43.210 80 LYS BBB N 1
ATOM 1239 C CA . LYS A 1 80 ? -30.920 8.477 19.410 1.000 44.470 80 LYS BBB CA 1
ATOM 1240 C C . LYS A 1 80 ? -31.460 8.063 20.784 1.000 47.700 80 LYS BBB C 1
ATOM 1241 O O . LYS A 1 80 ? -32.522 8.586 21.196 1.000 46.160 80 LYS BBB O 1
ATOM 1260 N N . VAL A 1 81 ? -30.777 7.152 21.466 1.000 39.290 81 VAL BBB N 1
ATOM 1261 C CA . VAL A 1 81 ? -31.226 6.737 22.826 1.000 44.680 81 VAL BBB CA 1
ATOM 1262 C C . VAL A 1 81 ? -31.092 7.951 23.759 1.000 41.910 81 VAL BBB C 1
ATOM 1263 O O . VAL A 1 81 ? -32.021 8.191 24.575 1.000 44.350 81 VAL BBB O 1
ATOM 1276 N N . LEU A 1 82 ? -29.995 8.703 23.639 1.000 38.470 82 LEU BBB N 1
ATOM 1277 C CA . LEU A 1 82 ? -29.778 9.899 24.495 1.000 41.470 82 LEU BBB CA 1
ATOM 1278 C C . LEU A 1 82 ? -30.947 10.882 24.309 1.000 42.560 82 LEU BBB C 1
ATOM 1279 O O . LEU A 1 82 ? -31.397 11.488 25.299 1.000 40.740 82 LEU BBB O 1
ATOM 1295 N N . GLY A 1 83 ? -31.371 11.102 23.066 1.000 40.520 83 GLY BBB N 1
ATOM 1296 C CA . GLY A 1 83 ? -32.509 11.977 22.737 1.000 38.200 83 GLY BBB CA 1
ATOM 1297 C C . GLY A 1 83 ? -33.726 11.609 23.565 1.000 42.550 83 GLY BBB C 1
ATOM 1298 O O . GLY A 1 83 ? -34.301 12.516 24.214 1.000 38.610 83 GLY BBB O 1
ATOM 1302 N N . LYS A 1 84 ? -34.084 10.325 23.598 1.000 37.410 84 LYS BBB N 1
ATOM 1303 C CA . LYS A 1 84 ? -35.298 9.848 24.305 1.000 44.120 84 LYS BBB CA 1
ATOM 1304 C C . LYS A 1 84 ? -35.157 10.088 25.815 1.000 45.880 84 LYS BBB C 1
ATOM 1305 O O . LYS A 1 84 ? -36.066 10.704 26.422 1.000 37.530 84 LYS BBB O 1
ATOM 1324 N N . VAL A 1 85 ? -34.060 9.608 26.398 1.000 39.930 85 VAL BBB N 1
ATOM 1325 C CA . VAL A 1 85 ? -33.791 9.674 27.864 1.000 40.390 85 VAL BBB CA 1
ATOM 1326 C C . VAL A 1 85 ? -33.740 11.152 28.295 1.000 34.770 85 VAL BBB C 1
ATOM 1327 O O . VAL A 1 85 ? -34.331 11.500 29.331 1.000 33.890 85 VAL BBB O 1
ATOM 1340 N N . ALA A 1 86 ? -33.145 12.033 27.494 1.000 36.590 86 ALA BBB N 1
ATOM 1341 C CA . ALA A 1 86 ? -33.071 13.479 27.817 1.000 39.220 86 ALA BBB CA 1
ATOM 1342 C C . ALA A 1 86 ? -34.471 14.090 27.847 1.000 42.240 86 ALA BBB C 1
ATOM 1343 O O . ALA A 1 86 ? -34.728 14.970 28.696 1.000 39.200 86 ALA BBB O 1
ATOM 1350 N N . PHE A 1 87 ? -35.343 13.694 26.923 1.000 44.190 87 PHE BBB N 1
ATOM 1351 C CA . PHE A 1 87 ? -36.731 14.214 26.884 1.000 46.070 87 PHE BBB CA 1
ATOM 1352 C C . PHE A 1 87 ? -37.473 13.766 28.149 1.000 41.830 87 PHE BBB C 1
ATOM 1353 O O . PHE A 1 87 ? -38.225 14.586 28.710 1.000 41.440 87 PHE BBB O 1
ATOM 1370 N N . GLU A 1 88 ? -37.301 12.521 28.588 1.000 39.080 88 GLU BBB N 1
ATOM 1371 C CA . GLU A 1 88 ? -38.009 12.020 29.792 1.000 42.080 88 GLU BBB CA 1
ATOM 1372 C C . GLU A 1 88 ? -37.444 12.727 31.021 1.000 35.410 88 GLU BBB C 1
ATOM 1373 O O . GLU A 1 88 ? -38.244 13.149 31.891 1.000 37.740 88 GLU BBB O 1
ATOM 1385 N N . LYS A 1 89 ? -36.124 12.884 31.091 1.000 36.180 89 LYS BBB N 1
ATOM 1386 C CA . LYS A 1 89 ? -35.453 13.586 32.221 1.000 37.660 89 LYS BBB CA 1
ATOM 1387 C C . LYS A 1 89 ? -36.021 15.011 32.324 1.000 39.080 89 LYS BBB C 1
ATOM 1388 O O . LYS A 1 89 ? -36.306 15.442 33.440 1.000 37.590 89 LYS BBB O 1
ATOM 1407 N N . ASP A 1 90 ? -36.136 15.730 31.210 1.000 36.370 90 ASP BBB N 1
ATOM 1408 C CA . ASP A 1 90 ? -36.710 17.106 31.186 1.000 42.460 90 ASP BBB CA 1
ATOM 1409 C C . ASP A 1 90 ? -38.153 17.115 31.757 1.000 39.890 90 ASP BBB C 1
ATOM 1410 O O . ASP A 1 90 ? -38.472 18.001 32.604 1.000 38.520 90 ASP BBB O 1
ATOM 1419 N N . ASP A 1 91 ? -39.009 16.184 31.337 1.000 43.030 91 ASP BBB N 1
ATOM 1420 C CA . ASP A 1 91 ? -40.418 16.078 31.815 1.000 44.040 91 ASP BBB CA 1
ATOM 1421 C C . ASP A 1 91 ? -40.414 15.799 33.311 1.000 41.820 91 ASP BBB C 1
ATOM 1422 O O . ASP A 1 91 ? -41.226 16.403 34.030 1.000 35.210 91 ASP BBB O 1
ATOM 1431 N N . LEU A 1 92 ? -39.494 14.959 33.784 1.000 37.720 92 LEU BBB N 1
ATOM 1432 C CA . LEU A 1 92 ? -39.456 14.627 35.219 1.000 36.980 92 LEU BBB CA 1
ATOM 1433 C C . LEU A 1 92 ? -38.991 15.840 36.019 1.000 37.340 92 LEU BBB C 1
ATOM 1434 O O . LEU A 1 92 ? -39.520 16.060 37.113 1.000 35.400 92 LEU BBB O 1
ATOM 1450 N N . GLU A 1 93 ? -38.059 16.629 35.502 1.000 36.200 93 GLU BBB N 1
ATOM 1451 C CA . GLU A 1 93 ? -37.597 17.836 36.230 1.000 39.610 93 GLU BBB CA 1
ATOM 1452 C C . GLU A 1 93 ? -38.771 18.792 36.430 1.000 38.060 93 GLU BBB C 1
ATOM 1453 O O . GLU A 1 93 ? -38.836 19.407 37.474 1.000 39.400 93 GLU BBB O 1
ATOM 1465 N N . LYS A 1 94 ? -39.604 18.959 35.413 1.000 41.340 94 LYS BBB N 1
ATOM 1466 C CA . LYS A 1 94 ? -40.798 19.834 35.494 1.000 44.380 94 LYS BBB CA 1
ATOM 1467 C C . LYS A 1 94 ? -41.806 19.211 36.463 1.000 44.390 94 LYS BBB C 1
ATOM 1468 O O . LYS A 1 94 ? -42.422 19.953 37.216 1.000 41.770 94 LYS BBB O 1
ATOM 1487 N N . GLU A 1 95 ? -41.958 17.888 36.475 1.000 38.920 95 GLU BBB N 1
ATOM 1488 C CA . GLU A 1 95 ? -42.925 17.251 37.403 1.000 39.860 95 GLU BBB CA 1
ATOM 1489 C C . GLU A 1 95 ? -42.447 17.441 38.842 1.000 36.520 95 GLU BBB C 1
ATOM 1490 O O . GLU A 1 95 ? -43.288 17.698 39.730 1.000 36.150 95 GLU BBB O 1
ATOM 1502 N N . VAL A 1 96 ? -41.136 17.310 39.096 1.000 33.850 96 VAL BBB N 1
ATOM 1503 C CA . VAL A 1 96 ? -40.599 17.500 40.467 1.000 35.880 96 VAL BBB CA 1
ATOM 1504 C C . VAL A 1 96 ? -40.876 18.943 40.927 1.000 35.740 96 VAL BBB C 1
ATOM 1505 O O . VAL A 1 96 ? -41.259 19.137 42.101 1.000 36.160 96 VAL BBB O 1
ATOM 1518 N N . LYS A 1 97 ? -40.660 19.916 40.054 1.000 39.480 97 LYS BBB N 1
ATOM 1519 C CA . LYS A 1 97 ? -40.898 21.349 40.367 1.000 46.560 97 LYS BBB CA 1
ATOM 1520 C C . LYS A 1 97 ? -42.365 21.551 40.760 1.000 43.700 97 LYS BBB C 1
ATOM 1521 O O . LYS A 1 97 ? -42.608 22.198 41.785 1.000 48.100 97 LYS BBB O 1
ATOM 1540 N N . GLU A 1 98 ? -43.287 21.021 39.954 1.000 44.250 98 GLU BBB N 1
ATOM 1541 C CA . GLU A 1 98 ? -44.757 21.117 40.164 1.000 45.700 98 GLU BBB CA 1
ATOM 1542 C C . GLU A 1 98 ? -45.119 20.472 41.500 1.000 49.580 98 GLU BBB C 1
ATOM 1543 O O . GLU A 1 98 ? -45.930 21.031 42.223 1.000 49.810 98 GLU BBB O 1
ATOM 1555 N N . LEU A 1 99 ? -44.560 19.306 41.808 1.000 41.090 99 LEU BBB N 1
ATOM 1556 C CA . LEU A 1 99 ? -44.906 18.625 43.071 1.000 39.370 99 LEU BBB CA 1
ATOM 1557 C C . LEU A 1 99 ? -44.386 19.438 44.258 1.000 39.760 99 LEU BBB C 1
ATOM 1558 O O . LEU A 1 99 ? -45.090 19.501 45.274 1.000 36.560 99 LEU BBB O 1
ATOM 1574 N N . LYS A 1 100 ? -43.189 20.019 44.178 1.000 36.820 100 LYS BBB N 1
ATOM 1575 C CA . LYS A 1 100 ? -42.660 20.853 45.292 1.000 42.160 100 LYS BBB CA 1
ATOM 1576 C C . LYS A 1 100 ? -43.548 22.091 45.521 1.000 37.740 100 LYS BBB C 1
ATOM 1577 O O . LYS A 1 100 ? -43.760 22.477 46.682 1.000 41.940 100 LYS BBB O 1
ATOM 1596 N N . GLU A 1 101 ? -44.036 22.694 44.452 1.000 42.590 101 GLU BBB N 1
ATOM 1597 C CA . GLU A 1 101 ? -45.001 23.827 44.519 1.000 46.740 101 GLU BBB CA 1
ATOM 1598 C C . GLU A 1 101 ? -46.303 23.362 45.200 1.000 49.400 101 GLU BBB C 1
ATOM 1599 O O . GLU A 1 101 ? -46.806 24.100 46.053 1.000 52.460 101 GLU BBB O 1
ATOM 1611 N N . LYS A 1 102 ? -46.823 22.181 44.848 1.000 47.960 102 LYS BBB N 1
ATOM 1612 C CA . LYS A 1 102 ? -48.056 21.583 45.437 1.000 48.320 102 LYS BBB CA 1
ATOM 1613 C C . LYS A 1 102 ? -47.853 21.380 46.938 1.000 50.040 102 LYS BBB C 1
ATOM 1614 O O . LYS A 1 102 ? -48.781 21.659 47.702 1.000 45.040 102 LYS BBB O 1
ATOM 1633 N N . ILE A 1 103 ? -46.682 20.908 47.353 1.000 44.270 103 ILE BBB N 1
ATOM 1634 C CA . ILE A 1 103 ? -46.367 20.675 48.792 1.000 46.400 103 ILE BBB CA 1
ATOM 1635 C C . ILE A 1 103 ? -46.339 22.024 49.524 1.000 45.680 103 ILE BBB C 1
ATOM 1636 O O . ILE A 1 103 ? -46.809 22.073 50.672 1.000 44.100 103 ILE BBB O 1
ATOM 1652 N N . ASP A 1 104 ? -45.768 23.064 48.931 1.000 46.200 104 ASP BBB N 1
ATOM 1653 C CA . ASP A 1 104 ? -45.743 24.422 49.548 1.000 55.050 104 ASP BBB CA 1
ATOM 1654 C C . ASP A 1 104 ? -47.178 24.945 49.697 1.000 50.700 104 ASP BBB C 1
ATOM 1655 O O . ASP A 1 104 ? -47.490 25.532 50.731 1.000 56.380 104 ASP BBB O 1
ATOM 1664 N N . LYS A 1 105 ? -48.035 24.703 48.719 1.000 58.230 105 LYS BBB N 1
ATOM 1665 C CA . LYS A 1 105 ? -49.454 25.147 48.781 1.000 64.120 105 LYS BBB CA 1
ATOM 1666 C C . LYS A 1 105 ? -50.226 24.336 49.847 1.000 61.410 105 LYS BBB C 1
ATOM 1667 O O . LYS A 1 105 ? -51.069 24.906 50.534 1.000 65.400 105 LYS BBB O 1
ATOM 1686 N N . LYS A 1 106 ? -49.971 23.043 49.994 1.000 55.670 106 LYS BBB N 1
ATOM 1687 C CA . LYS A 1 106 ? -50.638 22.192 51.018 1.000 57.290 106 LYS BBB CA 1
ATOM 1688 C C . LYS A 1 106 ? -50.227 22.648 52.424 1.000 57.590 106 LYS BBB C 1
ATOM 1689 O O . LYS A 1 106 ? -51.077 22.593 53.304 1.000 53.390 106 LYS BBB O 1
ATOM 1708 N N . GLU A 1 107 ? -48.980 23.075 52.635 1.000 52.580 107 GLU BBB N 1
ATOM 1709 C CA . GLU A 1 107 ? -48.522 23.646 53.925 1.000 64.250 107 GLU BBB CA 1
ATOM 1710 C C . GLU A 1 107 ? -49.341 24.903 54.233 1.000 71.260 107 GLU BBB C 1
ATOM 1711 O O . GLU A 1 107 ? -49.785 25.029 55.387 1.000 78.580 107 GLU BBB O 1
ATOM 1723 N N . LYS A 1 108 ? -49.566 25.772 53.245 1.000 73.450 108 LYS BBB N 1
ATOM 1724 C CA . LYS A 1 108 ? -50.463 26.954 53.382 1.000 76.940 108 LYS BBB CA 1
ATOM 1725 C C . LYS A 1 108 ? -51.895 26.477 53.685 1.000 72.700 108 LYS BBB C 1
ATOM 1726 O O . LYS A 1 108 ? -52.467 26.941 54.678 1.000 78.580 108 LYS BBB O 1
ATOM 1732 N N . GLU A 1 109 ? -52.421 25.537 52.892 1.000 71.040 109 GLU BBB N 1
ATOM 1733 C CA . GLU A 1 109 ? -53.794 24.966 53.032 1.000 66.540 109 GLU BBB CA 1
ATOM 1734 C C . GLU A 1 109 ? -54.043 24.545 54.493 1.000 66.010 109 GLU BBB C 1
ATOM 1735 O O . GLU A 1 109 ? -55.161 24.800 54.958 1.000 64.580 109 GLU BBB O 1
ATOM 1747 N N . TYR A 1 110 ? -53.065 23.938 55.182 1.000 66.360 110 TYR BBB N 1
ATOM 1748 C CA . TYR A 1 110 ? -53.256 23.274 56.503 1.000 74.890 110 TYR BBB CA 1
ATOM 1749 C C . TYR A 1 110 ? -52.441 23.979 57.601 1.000 71.450 110 TYR BBB C 1
ATOM 1750 O O . TYR A 1 110 ? -52.197 23.353 58.648 1.000 72.780 110 TYR BBB O 1
ATOM 1768 N N . GLN A 1 111 ? -52.074 25.249 57.422 1.000 73.300 111 GLN BBB N 1
ATOM 1769 C CA . GLN A 1 111 ? -51.199 25.976 58.394 1.000 85.300 111 GLN BBB CA 1
ATOM 1770 C C . GLN A 1 111 ? -51.913 26.106 59.753 1.000 82.240 111 GLN BBB C 1
ATOM 1771 O O . GLN A 1 111 ? -51.235 26.091 60.799 1.000 65.420 111 GLN BBB O 1
ATOM 1777 N N . ASP A 1 112 ? -53.247 26.186 59.738 1.000 91.140 112 ASP BBB N 1
ATOM 1778 C CA . ASP A 1 112 ? -54.082 26.604 60.897 1.000 94.160 112 ASP BBB CA 1
ATOM 1779 C C . ASP A 1 112 ? -54.343 25.431 61.849 1.000 90.910 112 ASP BBB C 1
ATOM 1780 O O . ASP A 1 112 ? -54.132 25.621 63.055 1.000 84.800 112 ASP BBB O 1
ATOM 1789 N N . CYS A 1 113 ? -54.775 24.272 61.342 1.000 97.420 113 CYS BBB N 1
ATOM 1790 C CA . CYS A 1 113 ? -55.156 23.092 62.173 1.000 96.070 113 CYS BBB CA 1
ATOM 1791 C C . CYS A 1 113 ? -53.909 22.487 62.830 1.000 96.060 113 CYS BBB C 1
ATOM 1792 O O . CYS A 1 113 ? -53.701 22.638 64.040 1.000 83.960 113 CYS BBB O 1
ATOM 1799 N N . ARG B 1 6 ? -36.339 2.386 -8.677 1.000 77.120 6 ARG CCC N 1
ATOM 1800 C CA . ARG B 1 6 ? -35.703 3.619 -9.262 1.000 85.810 6 ARG CCC CA 1
ATOM 1801 C C . ARG B 1 6 ? -34.250 3.327 -9.669 1.000 90.290 6 ARG CCC C 1
ATOM 1802 O O . ARG B 1 6 ? -33.881 3.746 -10.797 1.000 80.630 6 ARG CCC O 1
ATOM 1808 N N . SER B 1 7 ? -33.461 2.670 -8.794 1.000 84.340 7 SER CCC N 1
ATOM 1809 C CA . SER B 1 7 ? -32.084 2.161 -9.091 1.000 81.490 7 SER CCC CA 1
ATOM 1810 C C . SER B 1 7 ? -31.678 1.006 -8.152 1.000 77.140 7 SER CCC C 1
ATOM 1811 O O . SER B 1 7 ? -31.077 1.222 -7.049 1.000 71.210 7 SER CCC O 1
ATOM 1819 N N . VAL B 1 8 ? -32.015 -0.210 -8.558 1.000 69.550 8 VAL CCC N 1
ATOM 1820 C CA . VAL B 1 8 ? -32.083 -1.384 -7.644 1.000 65.160 8 VAL CCC CA 1
ATOM 1821 C C . VAL B 1 8 ? -32.928 -0.962 -6.432 1.000 68.440 8 VAL CCC C 1
ATOM 1822 O O . VAL B 1 8 ? -32.478 -1.113 -5.292 1.000 63.090 8 VAL CCC O 1
ATOM 1835 N N . ASN B 1 9 ? -34.125 -0.427 -6.695 1.000 68.620 9 ASN CCC N 1
ATOM 1836 C CA . ASN B 1 9 ? -35.091 0.040 -5.668 1.000 66.340 9 ASN CCC CA 1
ATOM 1837 C C . ASN B 1 9 ? -34.413 1.096 -4.768 1.000 65.440 9 ASN CCC C 1
ATOM 1838 O O . ASN B 1 9 ? -34.691 1.090 -3.545 1.000 63.720 9 ASN CCC O 1
ATOM 1844 N N . GLY B 1 10 ? -33.542 1.944 -5.340 1.000 64.270 10 GLY CCC N 1
ATOM 1845 C CA . GLY B 1 10 ? -32.775 3.003 -4.642 1.000 69.850 10 GLY CCC CA 1
ATOM 1846 C C . GLY B 1 10 ? -31.558 2.487 -3.865 1.000 64.320 10 GLY CCC C 1
ATOM 1847 O O . GLY B 1 10 ? -30.814 3.321 -3.295 1.000 59.130 10 GLY CCC O 1
ATOM 1851 N N . GLU B 1 11 ? -31.321 1.176 -3.837 1.000 64.820 11 GLU CCC N 1
ATOM 1852 C CA . GLU B 1 11 ? -30.229 0.582 -3.023 1.000 56.710 11 GLU CCC CA 1
ATOM 1853 C C . GLU B 1 11 ? -28.870 0.925 -3.638 1.000 53.950 11 GLU CCC C 1
ATOM 1854 O O . GLU B 1 11 ? -27.899 1.019 -2.865 1.000 50.510 11 GLU CCC O 1
ATOM 1866 N N . PHE B 1 12 ? -28.770 1.140 -4.953 1.000 52.110 12 PHE CCC N 1
ATOM 1867 C CA . PHE B 1 12 ? -27.458 1.475 -5.565 1.000 48.390 12 PHE CCC CA 1
ATOM 1868 C C . PHE B 1 12 ? -27.018 2.875 -5.115 1.000 59.080 12 PHE CCC C 1
ATOM 1869 O O . PHE B 1 12 ? -25.889 3.030 -4.626 1.000 51.510 12 PHE CCC O 1
ATOM 1886 N N . PRO B 1 13 ? -27.848 3.941 -5.272 1.000 57.350 13 PRO CCC N 1
ATOM 1887 C CA . PRO B 1 13 ? -27.498 5.254 -4.713 1.000 52.540 13 PRO CCC CA 1
ATOM 1888 C C . PRO B 1 13 ? -27.244 5.221 -3.193 1.000 45.980 13 PRO CCC C 1
ATOM 1889 O O . PRO B 1 13 ? -26.368 5.935 -2.736 1.000 48.360 13 PRO CCC O 1
ATOM 1900 N N . ARG B 1 14 ? -27.992 4.408 -2.443 1.000 46.980 14 ARG CCC N 1
ATOM 1901 C CA . ARG B 1 14 ? -27.786 4.235 -0.983 1.000 47.390 14 ARG CCC CA 1
ATOM 1902 C C . ARG B 1 14 ? -26.392 3.621 -0.723 1.000 54.260 14 ARG CCC C 1
ATOM 1903 O O . ARG B 1 14 ? -25.702 4.082 0.197 1.000 47.790 14 ARG CCC O 1
ATOM 1924 N N . HIS B 1 15 ? -25.983 2.610 -1.492 1.000 46.960 15 HIS CCC N 1
ATOM 1925 C CA . HIS B 1 15 ? -24.607 2.054 -1.419 1.000 43.790 15 HIS CCC CA 1
ATOM 1926 C C . HIS B 1 15 ? -23.570 3.171 -1.579 1.000 48.550 15 HIS CCC C 1
ATOM 1927 O O . HIS B 1 15 ? -22.560 3.176 -0.830 1.000 44.750 15 HIS CCC O 1
ATOM 1942 N N . VAL B 1 16 ? -23.768 4.071 -2.547 1.000 43.750 16 VAL CCC N 1
ATOM 1943 C CA . VAL B 1 16 ? -22.790 5.150 -2.850 1.000 43.890 16 VAL CCC CA 1
ATOM 1944 C C . VAL B 1 16 ? -22.789 6.149 -1.666 1.000 45.960 16 VAL CCC C 1
ATOM 1945 O O . VAL B 1 16 ? -21.686 6.597 -1.233 1.000 37.920 16 VAL CCC O 1
ATOM 1958 N N . LYS B 1 17 ? -23.963 6.468 -1.136 1.000 49.760 17 LYS CCC N 1
ATOM 1959 C CA . LYS B 1 17 ? -24.130 7.378 0.020 1.000 54.960 17 LYS CCC CA 1
ATOM 1960 C C . LYS B 1 17 ? -23.358 6.805 1.222 1.000 47.710 17 LYS CCC C 1
ATOM 1961 O O . LYS B 1 17 ? -22.553 7.522 1.809 1.000 45.080 17 LYS CCC O 1
ATOM 1980 N N . LEU B 1 18 ? -23.640 5.552 1.580 1.000 46.740 18 LEU CCC N 1
ATOM 1981 C CA . LEU B 1 18 ? -22.970 4.849 2.692 1.000 44.120 18 LEU CCC CA 1
ATOM 1982 C C . LEU B 1 18 ? -21.469 4.841 2.440 1.000 42.050 18 LEU CCC C 1
ATOM 1983 O O . LEU B 1 18 ? -20.724 5.078 3.388 1.000 39.430 18 LEU CCC O 1
ATOM 1999 N N . LYS B 1 19 ? -21.043 4.617 1.197 1.000 38.720 19 LYS CCC N 1
ATOM 2000 C CA . LYS B 1 19 ? -19.607 4.617 0.843 1.000 37.950 19 LYS CCC CA 1
ATOM 2001 C C . LYS B 1 19 ? -18.997 5.978 1.188 1.000 40.360 19 LYS CCC C 1
ATOM 2002 O O . LYS B 1 19 ? -17.882 6.008 1.763 1.000 40.340 19 LYS CCC O 1
ATOM 2021 N N . ASN B 1 20 ? -19.641 7.064 0.778 1.000 38.980 20 ASN CCC N 1
ATOM 2022 C CA . ASN B 1 20 ? -19.142 8.438 1.064 1.000 39.480 20 ASN CCC CA 1
ATOM 2023 C C . ASN B 1 20 ? -19.131 8.709 2.594 1.000 32.140 20 ASN CCC C 1
ATOM 2024 O O . ASN B 1 20 ? -18.182 9.31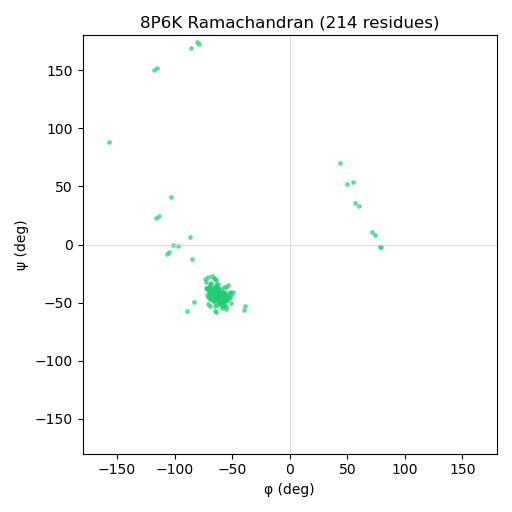2 3.063 1.000 33.960 20 ASN CCC O 1
ATOM 2035 N N . GLU B 1 21 ? -20.139 8.273 3.339 1.000 35.300 21 GLU CCC N 1
ATOM 2036 C CA . GLU B 1 21 ? -20.181 8.495 4.814 1.000 41.120 21 GLU CCC CA 1
ATOM 2037 C C . GLU B 1 21 ? -19.065 7.696 5.506 1.000 39.560 21 GLU CCC C 1
ATOM 2038 O O . GLU B 1 21 ? -18.431 8.211 6.441 1.000 36.810 21 GLU CCC O 1
ATOM 2050 N N . ILE B 1 22 ? -18.818 6.468 5.061 1.000 35.130 22 ILE CCC N 1
ATOM 2051 C CA . ILE B 1 22 ? -17.729 5.644 5.638 1.000 32.850 22 ILE CCC CA 1
ATOM 2052 C C . ILE B 1 22 ? -16.404 6.333 5.307 1.000 33.620 22 ILE CCC C 1
ATOM 2053 O O . ILE B 1 22 ? -15.555 6.453 6.194 1.000 31.450 22 ILE CCC O 1
ATOM 2069 N N . GLU B 1 23 ? -16.213 6.757 4.056 1.000 32.870 23 GLU CCC N 1
ATOM 2070 C CA . GLU B 1 23 ? -14.938 7.398 3.646 1.000 37.240 23 GLU CCC CA 1
ATOM 2071 C C . GLU B 1 23 ? -14.691 8.668 4.482 1.000 30.540 23 GLU CCC C 1
ATOM 2072 O O .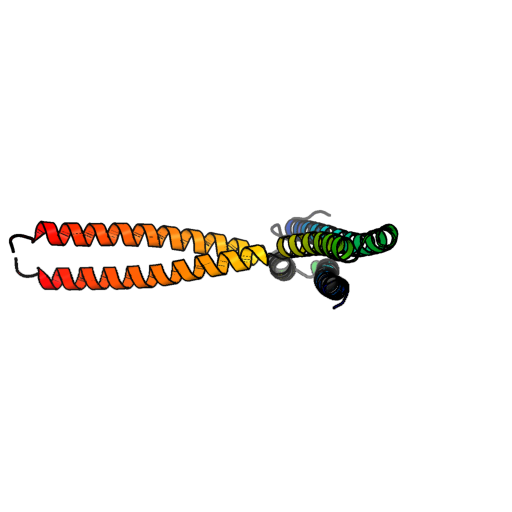 GLU B 1 23 ? -13.519 8.958 4.781 1.000 31.520 23 GLU CCC O 1
ATOM 2084 N N . ASN B 1 24 ? -15.719 9.430 4.780 1.000 35.350 24 ASN CCC N 1
ATOM 2085 C CA . ASN B 1 24 ? -15.592 10.686 5.58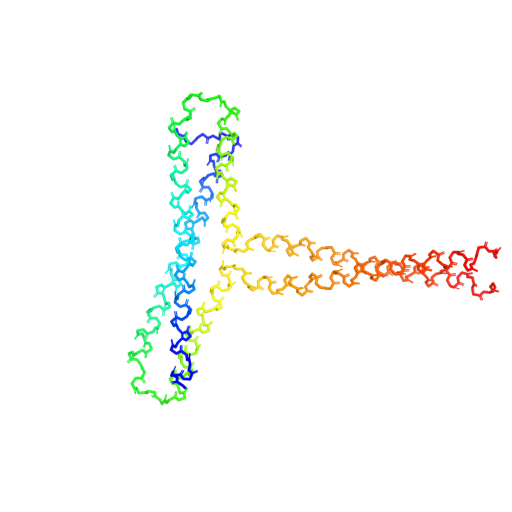0 1.000 39.450 24 ASN CCC CA 1
ATOM 2086 C C . ASN B 1 24 ? -15.099 10.342 6.993 1.000 35.210 24 ASN CCC C 1
ATOM 2087 O O . ASN B 1 24 ? -14.164 11.008 7.453 1.000 35.570 24 ASN CCC O 1
ATOM 2098 N N . LEU B 1 25 ? -15.669 9.306 7.638 1.000 35.360 25 LEU CCC N 1
ATOM 2099 C CA . LEU B 1 25 ? -15.191 8.830 8.962 1.000 32.030 25 LEU CCC CA 1
ATOM 2100 C C . LEU B 1 25 ? -13.735 8.382 8.851 1.000 32.170 25 LEU CCC C 1
ATOM 2101 O O . LEU B 1 25 ? -12.911 8.812 9.690 1.000 31.070 25 LEU CCC O 1
ATOM 2117 N N . LEU B 1 26 ? -13.405 7.602 7.818 1.000 32.700 26 LEU CCC N 1
ATOM 2118 C CA . LEU B 1 26 ? -12.053 7.049 7.640 1.000 32.730 26 LEU CCC CA 1
ATOM 2119 C C . LEU B 1 26 ? -11.055 8.210 7.532 1.000 30.960 26 LEU CCC C 1
ATOM 2120 O O . LEU B 1 26 ? -9.966 8.137 8.117 1.000 30.330 26 LEU CCC O 1
ATOM 2136 N N . ASP B 1 27 ? -11.391 9.216 6.737 1.000 38.670 27 ASP CCC N 1
ATOM 2137 C CA . ASP B 1 27 ? -10.540 10.433 6.553 1.000 36.160 27 ASP CCC CA 1
ATOM 2138 C C . ASP B 1 27 ? -10.362 11.136 7.923 1.000 33.010 27 ASP CCC C 1
ATOM 2139 O O . ASP B 1 27 ? -9.230 11.448 8.309 1.000 35.380 27 ASP CCC O 1
ATOM 2148 N N . GLN B 1 28 ? -11.446 11.363 8.660 1.000 33.440 28 GLN CCC N 1
ATOM 2149 C CA . GLN B 1 28 ? -11.353 11.999 10.010 1.000 34.130 28 GLN CCC CA 1
ATOM 2150 C C . GLN B 1 28 ? -10.429 11.184 10.922 1.000 33.530 28 GLN CCC C 1
ATOM 2151 O O . GLN B 1 28 ? -9.573 11.792 11.583 1.000 34.840 28 GLN CCC O 1
ATOM 2165 N N . VAL B 1 29 ? -10.543 9.844 10.943 1.000 30.800 29 VAL CCC N 1
ATOM 2166 C CA . VAL B 1 29 ? -9.752 9.030 11.899 1.000 31.790 29 VAL CCC CA 1
ATOM 2167 C C . VAL B 1 29 ? -8.295 9.048 11.428 1.000 31.480 29 VAL CCC C 1
ATOM 2168 O O . VAL B 1 29 ? -7.376 9.063 12.263 1.000 30.140 29 VAL CCC O 1
ATOM 2181 N N . THR B 1 30 ? -8.071 8.998 10.118 1.000 35.990 30 THR CCC N 1
ATOM 2182 C CA . THR B 1 30 ? -6.702 9.031 9.537 1.000 33.320 30 THR CCC CA 1
ATOM 2183 C C . THR B 1 30 ? -5.989 10.352 9.913 1.000 34.210 30 THR CCC C 1
ATOM 2184 O O . THR B 1 30 ? -4.825 10.307 10.361 1.000 36.980 30 THR CCC O 1
ATOM 2195 N N . GLN B 1 31 ? -6.656 11.489 9.770 1.000 36.350 31 GLN CCC N 1
ATOM 2196 C CA . GLN B 1 31 ? -6.085 12.809 10.150 1.000 39.320 31 GLN CCC CA 1
ATOM 2197 C C . GLN B 1 31 ? -5.794 12.834 11.665 1.000 36.400 31 GLN CCC C 1
ATOM 2198 O O . GLN B 1 31 ? -4.715 13.270 12.044 1.000 35.830 31 GLN CCC O 1
ATOM 2212 N N . LEU B 1 32 ? -6.718 12.338 12.495 1.000 35.790 32 LEU CCC N 1
ATOM 2213 C CA . LEU B 1 32 ? -6.520 12.248 13.975 1.000 33.290 32 LEU CCC CA 1
ATOM 2214 C C . LEU B 1 32 ? -5.258 11.426 14.259 1.000 32.680 32 LEU CCC C 1
ATOM 2215 O O . LEU B 1 32 ? -4.416 11.898 15.031 1.000 34.250 32 LEU CCC O 1
ATOM 2231 N N . TYR B 1 33 ? -5.095 10.280 13.598 1.000 34.190 33 TYR CCC N 1
ATOM 2232 C CA . TYR B 1 33 ? -3.918 9.407 13.790 1.000 33.260 33 TYR CCC CA 1
ATOM 2233 C C . TYR B 1 33 ? -2.637 10.170 13.437 1.000 37.330 33 TYR CCC C 1
ATOM 2234 O O . TYR B 1 33 ? -1.665 10.146 14.211 1.000 34.710 33 TYR CCC O 1
ATOM 2252 N N . THR B 1 34 ? -2.613 10.773 12.243 1.000 41.170 34 THR CCC N 1
ATOM 2253 C CA . THR B 1 34 ? -1.433 11.495 11.705 1.000 42.410 34 THR CCC CA 1
ATOM 2254 C C . THR B 1 34 ? -1.013 12.586 12.680 1.000 35.630 34 THR CCC C 1
ATOM 2255 O O . THR B 1 34 ? 0.194 12.697 12.970 1.000 43.720 34 THR CCC O 1
ATOM 2266 N N . LYS B 1 35 ? -1.987 13.373 13.122 1.000 38.430 35 LYS CCC N 1
ATOM 2267 C CA . LYS B 1 35 ? -1.754 14.554 13.977 1.000 40.980 35 LYS CCC CA 1
ATOM 2268 C C . LYS B 1 35 ? -1.310 14.128 15.385 1.000 43.510 35 LYS CCC C 1
ATOM 2269 O O . LYS B 1 35 ? -0.447 14.842 15.970 1.000 43.210 35 LYS CCC O 1
ATOM 2288 N N . HIS B 1 36 ? -1.884 13.055 15.942 1.000 34.520 36 HIS CCC N 1
ATOM 2289 C CA . HIS B 1 36 ? -1.481 12.528 17.283 1.000 37.250 36 HIS CCC CA 1
ATOM 2290 C C . HIS B 1 36 ? 0.012 12.188 17.217 1.000 35.540 36 HIS CCC C 1
ATOM 2291 O O . HIS B 1 36 ? 0.754 12.581 18.120 1.000 35.160 36 HIS CCC O 1
ATOM 2306 N N . ASN B 1 37 ? 0.436 11.505 16.155 1.000 44.420 37 ASN CCC N 1
ATOM 2307 C CA . ASN B 1 37 ? 1.835 11.038 15.985 1.000 41.890 37 ASN CCC CA 1
ATOM 2308 C C . ASN B 1 37 ? 2.777 12.236 15.756 1.000 43.660 37 ASN CCC C 1
ATOM 2309 O O . ASN B 1 37 ? 3.822 12.277 16.411 1.000 45.330 37 ASN CCC O 1
ATOM 2320 N N . SER B 1 38 ? 2.422 13.194 14.904 1.000 41.400 38 SER CCC N 1
ATOM 2321 C CA . SER B 1 38 ? 3.268 14.390 14.660 1.000 45.710 38 SER CCC CA 1
ATOM 2322 C C . SER B 1 38 ? 3.290 15.273 15.926 1.000 47.540 38 SER CCC C 1
ATOM 2323 O O . SER B 1 38 ? 4.344 15.859 16.230 1.000 41.480 38 SER CCC O 1
ATOM 2331 N N . ASN B 1 39 ? 2.197 15.310 16.693 1.000 45.970 39 ASN CCC N 1
ATOM 2332 C CA . ASN B 1 39 ? 2.140 16.029 17.993 1.000 46.990 39 ASN CCC CA 1
ATOM 2333 C C . ASN B 1 39 ? 3.264 15.529 18.909 1.000 44.440 39 ASN CCC C 1
ATOM 2334 O O . ASN B 1 39 ? 3.890 16.378 19.580 1.000 46.020 39 ASN CCC O 1
ATOM 2345 N N . TYR B 1 40 ? 3.513 14.224 18.950 1.000 40.890 40 TYR CCC N 1
ATOM 2346 C CA . TYR B 1 40 ? 4.569 13.617 19.791 1.000 45.790 40 TYR CCC CA 1
ATOM 2347 C C . TYR B 1 40 ? 5.959 13.994 19.253 1.000 49.060 40 TYR CCC C 1
ATOM 2348 O O . TYR B 1 40 ? 6.807 14.370 20.069 1.000 45.670 40 TYR CCC O 1
ATOM 2366 N N . GLN B 1 41 ? 6.181 13.912 17.939 1.000 51.560 41 GLN CCC N 1
ATOM 2367 C CA . GLN B 1 41 ? 7.469 14.314 17.297 1.000 49.630 41 GLN CCC CA 1
ATOM 2368 C C . GLN B 1 41 ? 7.759 15.772 17.669 1.000 47.140 41 GLN CCC C 1
ATOM 2369 O O . GLN B 1 41 ? 8.887 16.038 18.102 1.000 56.040 41 GLN CCC O 1
ATOM 2383 N N . GLN B 1 42 ? 6.749 16.645 17.611 1.000 47.420 42 GLN CCC N 1
ATOM 2384 C CA . GLN B 1 42 ? 6.846 18.056 18.046 1.000 52.500 42 GLN CCC CA 1
ATOM 2385 C C . GLN B 1 42 ? 7.229 18.133 19.528 1.000 58.200 42 GLN CCC C 1
ATOM 2386 O O . GLN B 1 42 ? 8.106 18.950 19.869 1.000 60.420 42 GLN CCC O 1
ATOM 2400 N N . TYR B 1 43 ? 6.571 17.342 20.380 1.000 49.970 43 TYR CCC N 1
ATOM 2401 C CA . TYR B 1 43 ? 6.849 17.289 21.839 1.000 48.220 43 TYR CCC CA 1
ATOM 2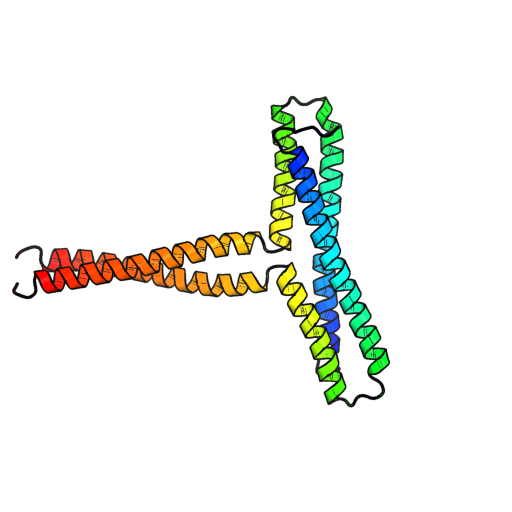402 C C . TYR B 1 43 ? 8.327 16.925 22.058 1.000 44.420 43 TYR CCC C 1
ATOM 2403 O O . TYR B 1 43 ? 9.019 17.613 22.817 1.000 51.730 43 TYR CCC O 1
ATOM 2421 N N . ASN B 1 44 ? 8.779 15.849 21.427 1.000 48.280 44 ASN CCC N 1
ATOM 2422 C CA . ASN B 1 44 ? 10.159 15.323 21.525 1.000 55.340 44 ASN CCC CA 1
ATOM 2423 C C . ASN B 1 44 ? 11.140 16.467 21.198 1.000 61.240 44 ASN CCC C 1
ATOM 2424 O O . ASN B 1 44 ? 12.113 16.637 21.935 1.000 55.660 44 ASN CCC O 1
ATOM 2435 N N . ALA B 1 45 ? 10.869 17.245 20.151 1.000 59.500 45 ALA CCC N 1
ATOM 2436 C CA . ALA B 1 45 ? 11.740 18.338 19.659 1.000 65.380 45 ALA CCC CA 1
ATOM 2437 C C . ALA B 1 45 ? 11.902 19.433 20.728 1.000 65.520 45 ALA CCC C 1
ATOM 2438 O O . ALA B 1 45 ? 13.002 19.984 20.808 1.000 73.870 45 ALA CCC O 1
ATOM 2445 N N . GLN B 1 46 ? 10.879 19.701 21.543 1.000 62.150 46 GLN CCC N 1
ATOM 2446 C CA . GLN B 1 46 ? 10.869 20.801 22.544 1.000 60.610 46 GLN CCC CA 1
ATOM 2447 C C . GLN B 1 46 ? 11.051 20.245 23.965 1.000 65.440 46 GLN CCC C 1
ATOM 2448 O O . GLN B 1 46 ? 11.221 21.066 24.897 1.000 64.060 46 GLN CCC O 1
ATOM 2462 N N . ALA B 1 47 ? 11.061 18.916 24.138 1.000 65.430 47 ALA CCC N 1
ATOM 2463 C CA . ALA B 1 47 ? 11.117 18.248 25.465 1.000 64.400 47 ALA CCC CA 1
ATOM 2464 C C . ALA B 1 47 ? 12.398 18.669 26.209 1.000 70.390 47 ALA CCC C 1
ATOM 2465 O O . ALA B 1 47 ? 12.287 19.081 27.393 1.000 67.460 47 ALA CCC O 1
ATOM 2472 N N . GLY B 1 48 ? 13.544 18.617 25.511 1.000 65.180 48 GLY CCC N 1
ATOM 2473 C CA . GLY B 1 48 ? 14.881 19.022 25.998 1.000 60.860 48 GLY CCC CA 1
ATOM 2474 C C . GLY B 1 48 ? 14.858 20.266 26.873 1.000 60.200 48 GLY CCC C 1
ATOM 2475 O O . GLY B 1 48 ? 15.355 20.187 27.987 1.000 70.090 48 GLY CCC O 1
ATOM 2479 N N . ARG B 1 49 ? 14.256 21.361 26.411 1.000 61.640 49 ARG CCC N 1
ATOM 2480 C CA . ARG B 1 49 ? 14.333 22.709 27.031 1.000 60.480 49 ARG CCC CA 1
ATOM 2481 C C . ARG B 1 49 ? 13.275 22.915 28.121 1.000 66.530 49 ARG CCC C 1
ATOM 2482 O O . ARG B 1 49 ? 13.161 24.053 28.586 1.000 62.310 49 ARG CCC O 1
ATOM 2488 N N . LEU B 1 50 ? 12.504 21.887 28.513 1.000 58.400 50 LEU CCC N 1
ATOM 2489 C CA . LEU B 1 50 ? 11.399 22.063 29.486 1.000 51.050 50 LEU CCC CA 1
ATOM 2490 C C . LEU B 1 50 ? 11.681 21.283 30.776 1.000 43.510 50 LEU CCC C 1
ATOM 2491 O O . LEU B 1 50 ? 12.393 20.275 30.726 1.000 42.940 50 LEU CCC O 1
ATOM 2507 N N . ASP B 1 51 ? 11.139 21.779 31.878 1.000 42.530 51 ASP CCC N 1
ATOM 2508 C CA . ASP B 1 51 ? 11.216 21.119 33.205 1.000 51.010 51 ASP CCC CA 1
ATOM 2509 C C . ASP B 1 51 ? 10.130 20.026 33.239 1.000 50.180 51 ASP CCC C 1
ATOM 2510 O O . ASP B 1 51 ? 9.321 19.963 32.283 1.000 39.500 51 ASP CCC O 1
ATOM 2519 N N . LEU B 1 52 ? 10.100 19.222 34.310 1.000 45.700 52 LEU CCC N 1
ATOM 2520 C CA . LEU B 1 52 ? 9.168 18.079 34.461 1.000 42.360 52 LEU CCC CA 1
ATOM 2521 C C . LEU B 1 52 ? 7.738 18.604 34.392 1.000 44.110 52 LEU CCC C 1
ATOM 2522 O O . LEU B 1 52 ? 6.943 18.000 33.654 1.000 45.790 52 LEU CCC O 1
ATOM 2538 N N . ARG B 1 53 ? 7.421 19.689 35.120 1.000 37.100 53 ARG CCC N 1
ATOM 2539 C CA . ARG B 1 53 ? 6.043 20.233 35.208 1.000 42.500 53 ARG CCC CA 1
ATOM 2540 C C . ARG B 1 53 ? 5.577 20.696 33.822 1.000 44.380 53 ARG CCC C 1
ATOM 2541 O O . ARG B 1 53 ? 4.408 20.414 33.452 1.000 42.970 53 ARG CCC O 1
ATOM 2562 N N . GLN B 1 54 ? 6.446 21.388 33.093 1.000 42.290 54 GLN CCC N 1
ATOM 2563 C CA . GLN B 1 54 ? 6.120 21.940 31.753 1.000 42.000 54 GLN CCC CA 1
ATOM 2564 C C . GLN B 1 54 ? 5.951 20.775 30.761 1.000 41.340 54 GLN CCC C 1
ATOM 2565 O O . GLN B 1 54 ? 5.026 20.828 29.956 1.000 41.350 54 GLN CCC O 1
ATOM 2579 N N . LYS B 1 55 ? 6.810 19.757 30.839 1.000 39.120 55 LYS CCC N 1
ATOM 2580 C CA . LYS B 1 55 ? 6.693 18.531 29.990 1.000 44.740 55 LYS CCC CA 1
ATOM 2581 C C . LYS B 1 55 ? 5.308 17.880 30.153 1.000 37.430 55 LYS CCC C 1
ATOM 2582 O O . LYS B 1 55 ? 4.633 17.675 29.137 1.000 37.890 55 LYS CCC O 1
ATOM 2601 N N . ALA B 1 56 ? 4.893 17.606 31.380 1.000 36.300 56 ALA CCC N 1
ATOM 2602 C CA . ALA B 1 56 ? 3.578 17.026 31.687 1.000 37.950 56 ALA CCC CA 1
ATOM 2603 C C . ALA B 1 56 ? 2.471 17.943 31.132 1.000 40.110 56 ALA CCC C 1
ATOM 2604 O O . ALA B 1 56 ? 1.534 17.423 30.538 1.000 34.550 56 ALA CCC O 1
ATOM 2611 N N . GLU B 1 57 ? 2.545 19.261 31.335 1.000 39.420 57 GLU CCC N 1
ATOM 2612 C CA . GLU B 1 57 ? 1.449 20.183 30.917 1.000 36.810 57 GLU CCC CA 1
ATOM 2613 C C . GLU B 1 57 ? 1.331 20.177 29.390 1.000 33.040 57 GLU CCC C 1
ATOM 2614 O O . GLU B 1 57 ? 0.200 20.208 28.878 1.000 37.890 57 GLU CCC O 1
ATOM 2626 N N . TYR B 1 58 ? 2.460 20.179 28.714 1.000 30.430 58 TYR CCC N 1
ATOM 2627 C CA . TYR B 1 58 ? 2.562 20.156 27.237 1.000 36.980 58 TYR CCC CA 1
ATOM 2628 C C . TYR B 1 58 ? 1.981 18.843 26.662 1.000 36.050 58 TYR CCC C 1
ATOM 2629 O O . TYR B 1 58 ? 1.028 18.880 25.838 1.000 34.450 58 TYR CCC O 1
ATOM 2647 N N . LEU B 1 59 ? 2.509 17.696 27.080 1.000 38.060 59 LEU CCC N 1
ATOM 2648 C CA . LEU B 1 59 ? 2.027 16.362 26.603 1.000 33.440 59 LEU CCC CA 1
ATOM 2649 C C . LEU B 1 59 ? 0.562 16.139 26.995 1.000 34.580 59 LEU CCC C 1
ATOM 2650 O O . LEU B 1 59 ? -0.201 15.600 26.169 1.000 33.720 59 LEU CCC O 1
ATOM 2666 N N . LYS B 1 60 ? 0.152 16.585 28.185 1.000 35.150 60 LYS CCC N 1
ATOM 2667 C CA . LYS B 1 60 ? -1.265 16.537 28.612 1.000 37.630 60 LYS CCC CA 1
ATOM 2668 C C . LYS B 1 60 ? -2.135 17.317 27.612 1.000 37.030 60 LYS CCC C 1
ATOM 2669 O O . LYS B 1 60 ? -3.166 16.788 27.236 1.000 31.100 60 LYS CCC O 1
ATOM 2688 N N . GLY B 1 61 ? -1.759 18.546 27.245 1.000 37.280 61 GLY CCC N 1
ATOM 2689 C CA . GLY B 1 61 ? -2.504 19.363 26.259 1.000 35.290 61 GLY CCC CA 1
ATOM 2690 C C . GLY B 1 61 ? -2.673 18.650 24.926 1.000 29.290 61 GLY CCC C 1
ATOM 2691 O O . GLY B 1 61 ? -3.796 18.558 24.430 1.000 32.490 61 GLY CCC O 1
ATOM 2695 N N . LEU B 1 62 ? -1.609 18.083 24.407 1.000 32.500 62 LEU CCC N 1
ATOM 2696 C CA . LEU B 1 62 ? -1.637 17.270 23.155 1.000 32.470 62 LEU CCC CA 1
ATOM 2697 C C . LEU B 1 62 ? -2.560 16.056 23.325 1.000 32.730 62 LEU CCC C 1
ATOM 2698 O O . LEU B 1 62 ? -3.389 15.808 22.418 1.000 30.720 62 LEU CCC O 1
ATOM 2714 N N . ASN B 1 63 ? -2.453 15.360 24.460 1.000 32.870 63 ASN CCC N 1
ATOM 2715 C CA . ASN B 1 63 ? -3.283 14.162 24.731 1.000 32.340 63 ASN CCC CA 1
ATOM 2716 C C . ASN B 1 63 ? -4.741 14.583 24.825 1.000 29.600 63 ASN CCC C 1
ATOM 2717 O O . ASN B 1 63 ? -5.604 13.873 24.281 1.000 27.260 63 ASN CCC O 1
ATOM 2728 N N . ASP B 1 64 ? -5.022 15.677 25.520 1.000 33.940 64 ASP CCC N 1
ATOM 2729 C CA . ASP B 1 64 ? -6.403 16.191 25.702 1.000 30.810 64 ASP CCC CA 1
ATOM 2730 C C . ASP B 1 64 ? -7.048 16.450 24.337 1.000 31.890 64 ASP CCC C 1
ATOM 2731 O O . ASP B 1 64 ? -8.240 16.143 24.170 1.000 34.570 64 ASP CCC O 1
ATOM 2740 N N . TRP B 1 65 ? -6.306 17.052 23.427 1.000 31.540 65 TRP CCC N 1
ATOM 2741 C CA . TRP B 1 65 ? -6.800 17.374 22.075 1.000 34.470 65 TRP CCC CA 1
ATOM 2742 C C . TRP B 1 65 ? -7.195 16.072 21.346 1.000 31.000 65 TRP CCC C 1
ATOM 2743 O O . TRP B 1 65 ? -8.291 15.992 20.707 1.000 30.170 65 TRP CCC O 1
ATOM 2764 N N . ALA B 1 66 ? -6.329 15.074 21.399 1.000 31.000 66 ALA CCC N 1
ATOM 2765 C CA . ALA B 1 66 ? -6.533 13.808 20.675 1.000 28.470 66 ALA CCC CA 1
ATOM 2766 C C . ALA B 1 66 ? -7.710 13.050 21.288 1.000 29.540 66 ALA CCC C 1
ATOM 2767 O O . ALA B 1 66 ? -8.545 12.557 20.509 1.000 29.500 66 ALA CCC O 1
ATOM 2774 N N . GLU B 1 67 ? -7.768 12.960 22.615 1.000 29.040 67 GLU CCC N 1
ATOM 2775 C CA . GLU B 1 67 ? -8.82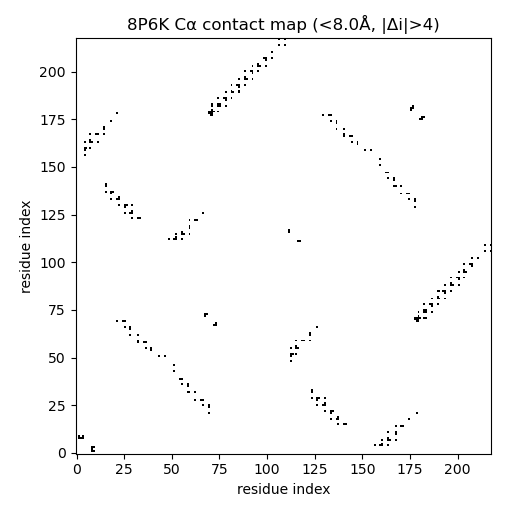4 12.179 23.298 1.000 33.780 67 GLU CCC CA 1
ATOM 2776 C C . GLU B 1 67 ? -10.200 12.794 23.019 1.000 34.520 67 GLU CCC C 1
ATOM 2777 O O . GLU B 1 67 ? -11.178 12.062 22.832 1.000 30.990 67 GLU CCC O 1
ATOM 2789 N N . ARG B 1 68 ? -10.302 14.107 23.045 1.000 35.230 68 ARG CCC N 1
ATOM 2790 C CA . ARG B 1 68 ? -11.586 14.804 22.810 1.000 40.020 68 ARG CCC CA 1
ATOM 2791 C C . ARG B 1 68 ? -12.072 14.450 21.400 1.000 33.940 68 ARG CCC C 1
ATOM 2792 O O . ARG B 1 68 ? -13.287 14.092 21.252 1.000 33.190 68 ARG CCC O 1
ATOM 2813 N N . LEU B 1 69 ? -11.182 14.535 20.408 1.000 35.640 69 LEU CCC N 1
ATOM 2814 C CA . LEU B 1 69 ? -11.557 14.239 19.016 1.000 33.970 69 LEU CCC CA 1
ATOM 2815 C C . LEU B 1 69 ? -11.870 12.739 18.868 1.000 34.530 69 LEU CCC C 1
ATOM 2816 O O . LEU B 1 69 ? -12.847 12.392 18.187 1.000 34.360 69 LEU CCC O 1
ATOM 2832 N N . LEU B 1 70 ? -11.095 11.856 19.492 1.000 31.490 70 LEU CCC N 1
ATOM 2833 C CA . LEU B 1 70 ? -11.351 10.387 19.408 1.000 27.950 70 LEU CCC CA 1
ATOM 2834 C C . LEU B 1 70 ? -12.764 10.098 19.924 1.000 30.430 70 LEU CCC C 1
ATOM 2835 O O . LEU B 1 70 ? -13.538 9.378 19.244 1.000 30.260 70 LEU CCC O 1
ATOM 2851 N N . GLN B 1 71 ? -13.095 10.642 21.098 1.000 29.920 71 GLN CCC N 1
ATOM 2852 C CA . GLN B 1 71 ? -14.386 10.387 21.779 1.000 33.450 71 GLN CCC CA 1
ATOM 2853 C C . GLN B 1 71 ? -15.543 10.998 20.998 1.000 34.370 71 GLN CCC C 1
ATOM 2854 O O . GLN B 1 71 ? -16.672 10.487 21.112 1.000 34.250 71 GLN CCC O 1
ATOM 2868 N N . GLU B 1 72 ? -15.294 12.048 20.234 1.000 33.500 72 GLU CCC N 1
ATOM 2869 C CA . GLU B 1 72 ? -16.281 12.595 19.279 1.000 38.370 72 GLU CCC CA 1
ATOM 2870 C C . GLU B 1 72 ? -16.506 11.602 18.134 1.000 40.830 72 GLU CCC C 1
ATOM 2871 O O . GLU B 1 72 ? -17.683 11.304 17.811 1.000 40.480 72 GLU CCC O 1
ATOM 2883 N N . LEU B 1 73 ? -15.438 11.064 17.560 1.000 38.730 73 LEU CCC N 1
ATOM 2884 C CA . LEU B 1 73 ? -15.579 10.220 16.337 1.000 34.590 73 LEU CCC CA 1
ATOM 2885 C C . LEU B 1 73 ? -16.185 8.872 16.684 1.000 36.800 73 LEU CCC C 1
ATOM 2886 O O . LEU B 1 73 ? -16.908 8.333 15.820 1.000 35.290 73 LEU CCC O 1
ATOM 2902 N N . ASN B 1 74 ? -15.913 8.348 17.885 1.000 34.350 74 ASN CCC N 1
ATOM 2903 C CA . ASN B 1 74 ? -16.363 6.979 18.241 1.000 36.030 74 ASN CCC CA 1
ATOM 2904 C C . ASN B 1 74 ? -17.618 7.027 19.121 1.000 36.010 74 ASN CCC C 1
ATOM 2905 O O . ASN B 1 74 ? -18.069 5.965 19.486 1.000 38.110 74 ASN CCC O 1
ATOM 2916 N N . GLY B 1 75 ? -18.128 8.212 19.451 1.000 36.780 75 GLY CCC N 1
ATOM 2917 C CA . GLY B 1 75 ? -19.360 8.414 20.239 1.000 42.750 75 GLY CCC CA 1
ATOM 2918 C C . GLY B 1 75 ? -19.196 8.103 21.728 1.000 42.640 75 GLY CCC C 1
ATOM 2919 O O . GLY B 1 75 ? -20.215 8.099 22.452 1.000 40.990 75 GLY CCC O 1
ATOM 2923 N N . GLU B 1 76 ? -17.977 7.849 22.207 1.000 38.930 76 GLU CCC N 1
ATOM 2924 C CA . GLU B 1 76 ? -17.711 7.662 23.662 1.000 40.460 76 GLU CCC CA 1
ATOM 2925 C C . GLU B 1 76 ? -18.216 8.885 24.447 1.000 39.500 76 GLU CCC C 1
ATOM 2926 O O . GLU B 1 76 ? -18.699 8.669 25.569 1.000 41.700 76 GLU CCC O 1
ATOM 2938 N N . ASP B 1 77 ? -18.105 10.105 23.913 1.000 37.460 77 ASP CCC N 1
ATOM 2939 C CA . ASP B 1 77 ? -18.567 11.330 24.626 1.000 41.870 77 ASP CCC CA 1
ATOM 2940 C C . ASP B 1 77 ? -20.084 11.248 24.854 1.000 42.850 77 ASP CCC C 1
ATOM 2941 O O . ASP B 1 77 ? -20.525 11.505 25.979 1.000 41.270 77 ASP CCC O 1
ATOM 2950 N N . VAL B 1 78 ? -20.838 10.829 23.845 1.000 37.740 78 VAL CCC N 1
ATOM 2951 C CA . VAL B 1 78 ? -22.309 10.651 23.949 1.000 40.590 78 VAL CCC CA 1
ATOM 2952 C C . VAL B 1 78 ? -22.631 9.545 24.959 1.000 37.470 78 VAL CCC C 1
ATOM 2953 O O . VAL B 1 78 ? -23.597 9.732 25.736 1.000 37.490 78 VAL CCC O 1
ATOM 2966 N N . LYS B 1 79 ? -21.880 8.442 24.967 1.000 32.290 79 LYS CCC N 1
ATOM 2967 C CA . LYS B 1 79 ? -22.137 7.312 25.899 1.000 37.320 79 LYS CCC CA 1
ATOM 2968 C C . LYS B 1 79 ? -21.976 7.795 27.345 1.000 37.550 79 LYS CCC C 1
ATOM 2969 O O . LYS B 1 79 ? -22.755 7.391 28.204 1.000 34.740 79 LYS CCC O 1
ATOM 2988 N N . LYS B 1 80 ? -20.962 8.621 27.609 1.000 39.160 80 LYS CCC N 1
ATOM 2989 C CA . LYS B 1 80 ? -20.687 9.110 28.975 1.000 40.100 80 LYS CCC CA 1
ATOM 2990 C C . LYS B 1 80 ? -21.833 10.039 29.385 1.000 34.560 80 LYS CCC C 1
ATOM 2991 O O . LYS B 1 80 ? -22.246 9.999 30.551 1.000 34.990 80 LYS CCC O 1
ATOM 3010 N N . VAL B 1 81 ? -22.286 10.886 28.476 1.000 37.650 81 VAL CCC N 1
ATOM 3011 C CA . VAL B 1 81 ? -23.403 11.813 28.785 1.000 39.840 81 VAL CCC CA 1
ATOM 3012 C C . VAL B 1 81 ? -24.666 10.967 29.013 1.000 40.580 81 VAL CCC C 1
ATOM 3013 O O . VAL B 1 81 ? -25.407 11.266 29.972 1.000 35.880 81 VAL CCC O 1
ATOM 3026 N N . LEU B 1 82 ? -24.888 9.926 28.213 1.000 36.390 82 LEU CCC N 1
ATOM 3027 C CA . LEU B 1 82 ? -26.063 9.035 28.385 1.000 36.340 82 LEU CCC CA 1
ATOM 3028 C C . LEU B 1 82 ? -26.030 8.424 29.791 1.000 34.090 82 LEU CCC C 1
ATOM 3029 O O . LEU B 1 82 ? -27.105 8.306 30.440 1.000 34.490 82 LEU CCC O 1
ATOM 3045 N N . GLY B 1 83 ? -24.867 7.961 30.239 1.000 37.690 83 GLY CCC N 1
ATOM 3046 C CA . GLY B 1 83 ? -24.732 7.377 31.590 1.000 36.200 83 GLY CCC CA 1
ATOM 3047 C C . GLY B 1 83 ? -25.215 8.373 32.640 1.000 36.470 83 GLY CCC C 1
ATOM 3048 O O . GLY B 1 83 ? -26.029 7.988 33.504 1.000 36.200 83 GLY CCC O 1
ATOM 3052 N N . LYS B 1 84 ? -24.775 9.629 32.553 1.000 35.180 84 LYS CCC N 1
ATOM 3053 C CA . LYS B 1 84 ? -25.144 10.667 33.556 1.000 36.340 84 LYS CCC CA 1
ATOM 3054 C C . LYS B 1 84 ? -26.661 10.945 33.478 1.000 35.420 84 LYS CCC C 1
ATOM 3055 O O . LYS B 1 84 ? -27.291 10.974 34.508 1.000 32.700 84 LYS CCC O 1
ATOM 3074 N N . VAL B 1 85 ? -27.197 11.185 32.286 1.000 35.320 85 VAL CCC N 1
ATOM 3075 C CA . VAL B 1 85 ? -28.634 11.523 32.076 1.000 34.210 85 VAL CCC CA 1
ATOM 3076 C C . VAL B 1 85 ? -29.506 10.354 32.545 1.000 35.970 85 VAL CCC C 1
ATOM 3077 O O . VAL B 1 85 ? -30.510 10.632 33.227 1.000 30.140 85 VAL CCC O 1
ATOM 3090 N N . ALA B 1 86 ? -29.115 9.097 32.301 1.000 32.080 86 ALA CCC N 1
ATOM 3091 C CA . ALA B 1 86 ? -29.863 7.927 32.813 1.000 34.490 86 ALA CCC CA 1
ATOM 3092 C C . ALA B 1 86 ? -29.918 7.951 34.343 1.000 31.580 86 ALA CCC C 1
ATOM 3093 O O . ALA B 1 86 ? -30.982 7.611 34.918 1.000 31.480 86 ALA CCC O 1
ATOM 3100 N N . PHE B 1 87 ? -28.808 8.257 34.995 1.000 30.340 87 PHE CCC N 1
ATOM 3101 C CA . PHE B 1 87 ? -28.764 8.298 36.463 1.000 32.100 87 PHE CCC CA 1
ATOM 3102 C C . PHE B 1 87 ? -29.596 9.510 36.955 1.000 33.130 87 PHE CCC C 1
ATOM 3103 O O . PHE B 1 87 ? -30.213 9.414 37.991 1.000 29.050 87 PHE CCC O 1
ATOM 3120 N N . GLU B 1 88 ? -29.568 10.657 36.287 1.000 30.510 88 GLU CCC N 1
ATOM 3121 C CA . GLU B 1 88 ? -30.393 11.832 36.714 1.000 36.950 88 GLU CCC CA 1
ATOM 3122 C C . GLU B 1 88 ? -31.884 11.490 36.562 1.000 36.100 88 GLU CCC C 1
ATOM 3123 O O . GLU B 1 88 ? -32.654 11.738 37.478 1.000 32.220 88 GLU CCC O 1
ATOM 3135 N N . LYS B 1 89 ? -32.252 10.828 35.474 1.000 34.010 89 LYS CCC N 1
ATOM 3136 C CA . LYS B 1 89 ? -33.649 10.408 35.226 1.000 34.520 89 LYS CCC CA 1
ATOM 3137 C C . LYS B 1 89 ? -34.081 9.466 36.339 1.000 32.320 89 LYS CCC C 1
ATOM 3138 O O . LYS B 1 89 ? -35.191 9.635 36.860 1.000 35.190 89 LYS CCC O 1
ATOM 3157 N N . ASP B 1 90 ? -33.256 8.493 36.681 1.000 32.430 90 ASP CCC N 1
ATOM 3158 C CA . ASP B 1 90 ? -33.554 7.542 37.778 1.000 34.800 90 ASP CCC CA 1
ATOM 3159 C C . ASP B 1 90 ? -33.764 8.276 39.123 1.000 37.290 90 ASP CCC C 1
ATOM 3160 O O . ASP B 1 90 ? -34.744 7.988 39.817 1.000 34.340 90 ASP CCC O 1
ATOM 3169 N N . ASP B 1 91 ? -32.864 9.191 39.487 1.000 33.830 91 ASP CCC N 1
ATOM 3170 C CA . ASP B 1 91 ? -32.952 10.037 40.712 1.000 33.990 91 ASP CCC CA 1
ATOM 3171 C C . ASP B 1 91 ? -34.255 10.828 40.686 1.000 31.310 91 ASP CCC C 1
ATOM 3172 O O . ASP B 1 91 ? -34.904 10.880 41.734 1.000 32.620 91 ASP CCC O 1
ATOM 3181 N N . LEU B 1 92 ? -34.635 11.386 39.545 1.000 30.250 92 LEU CCC N 1
ATOM 3182 C CA . LEU B 1 92 ? -35.871 12.200 39.459 1.000 35.030 92 LEU CCC CA 1
ATOM 3183 C C . LEU B 1 92 ? -37.101 11.309 39.620 1.000 34.750 92 LEU CCC C 1
ATOM 3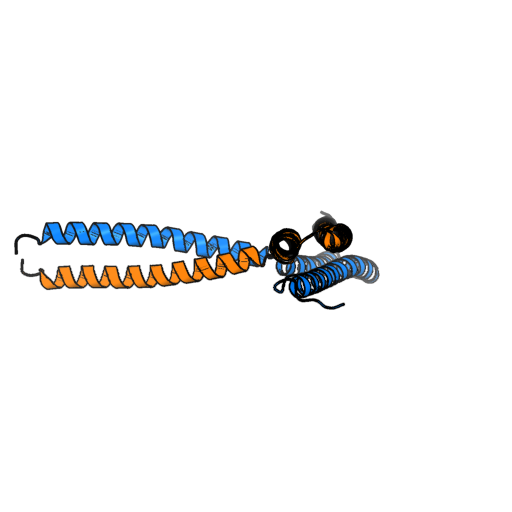184 O O . LEU B 1 92 ? -38.038 11.735 40.270 1.000 33.470 92 LEU CCC O 1
ATOM 3200 N N . GLU B 1 93 ? -37.094 10.099 39.077 1.000 35.960 93 GLU CCC N 1
ATOM 3201 C CA . GLU B 1 93 ? -38.240 9.179 39.212 1.000 36.430 93 GLU CCC CA 1
ATOM 3202 C C . GLU B 1 93 ? -38.452 8.850 40.680 1.000 36.280 93 GLU CCC C 1
ATOM 3203 O O . GLU B 1 93 ? -39.608 8.741 41.120 1.000 37.400 93 GLU CCC O 1
ATOM 3215 N N . LYS B 1 94 ? -37.366 8.631 41.399 1.000 33.820 94 LYS CCC N 1
ATOM 3216 C CA . LYS B 1 94 ? -37.429 8.319 42.841 1.000 36.730 94 LYS CCC CA 1
ATOM 3217 C C . LYS B 1 94 ? -37.894 9.586 43.586 1.000 34.170 94 LYS CCC C 1
ATOM 3218 O O . LYS B 1 94 ? -38.628 9.469 44.538 1.000 34.530 94 LYS CCC O 1
ATOM 3237 N N . GLU B 1 95 ? -37.498 10.762 43.147 1.000 32.990 95 GLU CCC N 1
ATOM 3238 C CA . GLU B 1 95 ? -37.895 12.010 43.842 1.000 37.210 95 GLU CCC CA 1
ATOM 3239 C C . GLU B 1 95 ? -39.385 12.248 43.626 1.000 35.750 95 GLU CCC C 1
ATOM 3240 O O . GLU B 1 95 ? -40.058 12.669 44.589 1.000 37.790 95 GLU CCC O 1
ATOM 3252 N N . VAL B 1 96 ? -39.897 11.980 42.430 1.000 34.430 96 VAL CCC N 1
ATOM 3253 C CA . VAL B 1 96 ? -41.353 12.116 42.127 1.000 36.060 96 VAL CCC CA 1
ATOM 3254 C C . VAL B 1 96 ? -42.138 11.207 43.075 1.000 38.250 96 VAL CCC C 1
ATOM 3255 O O . VAL B 1 96 ? -43.167 11.665 43.629 1.000 36.520 96 VAL CCC O 1
ATOM 3268 N N . LYS B 1 97 ? -41.695 9.959 43.233 1.000 36.160 97 LYS CCC N 1
ATOM 3269 C CA . LYS B 1 97 ? -42.375 8.963 44.088 1.000 42.050 97 LYS CCC CA 1
ATOM 3270 C C . LYS B 1 97 ? -42.425 9.492 45.530 1.000 37.320 97 LYS CCC C 1
ATOM 3271 O O . LYS B 1 97 ? -43.486 9.429 46.135 1.000 38.630 97 LYS CCC O 1
ATOM 3290 N N . GLU B 1 98 ? -41.289 9.943 46.052 1.000 35.200 98 GLU CCC N 1
ATOM 3291 C CA . GLU B 1 98 ? -41.128 10.457 47.438 1.000 39.640 98 GLU CCC CA 1
ATOM 3292 C C . GLU B 1 98 ? -42.037 11.678 47.636 1.000 38.250 98 GLU CCC C 1
ATOM 3293 O O . GLU B 1 98 ? -42.664 11.800 48.704 1.000 38.810 98 GLU CCC O 1
ATOM 3305 N N . LEU B 1 99 ? -42.110 12.560 46.651 1.000 35.150 99 LEU CCC N 1
ATOM 3306 C CA . LEU B 1 99 ? -42.922 13.793 46.798 1.000 35.550 99 LEU CCC CA 1
ATOM 3307 C C . LEU B 1 99 ? -44.408 13.405 46.794 1.000 37.900 99 LEU CCC C 1
ATOM 3308 O O . LEU B 1 99 ? -45.168 13.978 47.587 1.000 35.660 99 LEU CCC O 1
ATOM 3324 N N . LYS B 1 100 ? -44.818 12.440 45.971 1.000 38.180 100 LYS CCC N 1
ATOM 3325 C CA . LYS B 1 100 ? -46.240 12.001 45.935 1.000 37.460 100 LYS CCC CA 1
ATOM 3326 C C . LYS B 1 100 ? -46.618 11.366 47.271 1.000 37.890 100 LYS CCC C 1
ATOM 3327 O O . LYS B 1 100 ? -47.768 11.578 47.731 1.000 38.890 100 LYS CCC O 1
ATOM 3346 N N . GLU B 1 101 ? -45.718 10.583 47.851 1.000 38.960 101 GLU CCC N 1
ATOM 3347 C CA . GLU B 1 101 ? -45.905 9.977 49.187 1.000 44.980 101 GLU CCC CA 1
ATOM 3348 C C . GLU B 1 101 ? -46.096 11.088 50.225 1.000 42.460 101 GLU CCC C 1
ATOM 3349 O O . GLU B 1 101 ? -47.041 10.938 51.004 1.000 45.370 101 GLU CCC O 1
ATOM 3361 N N . LYS B 1 102 ? -45.267 12.137 50.209 1.000 41.610 102 LYS CCC N 1
ATOM 3362 C CA . LYS B 1 102 ? -45.339 13.264 51.187 1.000 43.110 102 LYS CCC CA 1
ATOM 3363 C C . LYS B 1 102 ? -46.699 13.965 51.073 1.000 42.020 102 LYS CCC C 1
ATOM 3364 O O . LYS B 1 102 ? -47.305 14.289 52.127 1.000 40.730 102 LYS CCC O 1
ATOM 3383 N N . ILE B 1 103 ? -47.166 14.177 49.845 1.000 38.860 103 ILE CCC N 1
ATOM 3384 C CA . ILE B 1 103 ? -48.472 14.840 49.574 1.000 44.030 103 ILE CCC CA 1
ATOM 3385 C C . ILE B 1 103 ? -49.618 13.959 50.104 1.000 39.820 103 ILE CCC C 1
ATOM 3386 O O . ILE B 1 103 ? -50.533 14.500 50.714 1.000 41.230 103 ILE CCC O 1
ATOM 3402 N N . ASP B 1 104 ? -49.573 12.650 49.864 1.000 39.820 104 ASP CCC N 1
ATOM 3403 C CA . ASP B 1 104 ? -50.625 11.712 50.315 1.000 40.970 104 ASP CCC CA 1
ATOM 3404 C C . ASP B 1 104 ? -50.617 11.663 51.839 1.000 42.110 104 ASP CCC C 1
ATOM 3405 O O . ASP B 1 104 ? -51.725 11.645 52.411 1.000 41.470 104 ASP CCC O 1
ATOM 3414 N N . LYS B 1 105 ? -49.439 11.689 52.463 1.000 38.400 105 LYS CCC N 1
ATOM 3415 C CA . LYS B 1 105 ? -49.336 11.637 53.945 1.000 47.500 105 LYS CCC CA 1
ATOM 3416 C C . LYS B 1 105 ? -49.965 12.905 54.549 1.000 47.880 105 LYS CCC C 1
ATOM 3417 O O . LYS B 1 105 ? -50.750 12.763 55.526 1.000 47.130 105 LYS CCC O 1
ATOM 3436 N N . LYS B 1 106 ? -49.659 14.072 53.978 1.000 42.490 106 LYS CCC N 1
ATOM 3437 C CA . LYS B 1 106 ? -50.144 15.404 54.448 1.000 49.380 106 LYS CCC CA 1
ATOM 3438 C C . LYS B 1 106 ? -51.685 15.441 54.387 1.000 48.780 106 LYS CCC C 1
ATOM 3439 O O . LYS B 1 106 ? -52.354 15.879 55.407 1.000 43.360 106 LYS CCC O 1
ATOM 3458 N N . GLU B 1 107 ? -52.236 14.983 53.261 1.000 44.780 107 GLU CCC N 1
ATOM 3459 C CA . GLU B 1 107 ? -53.698 14.908 52.992 1.000 47.340 107 GLU CCC CA 1
ATOM 3460 C C . GLU B 1 107 ? -54.356 14.033 54.052 1.000 47.110 107 GLU CCC C 1
ATOM 3461 O O . GLU B 1 107 ? -55.404 14.435 54.599 1.000 44.280 107 GLU CCC O 1
ATOM 3473 N N . LYS B 1 108 ? -53.770 12.863 54.308 1.000 44.200 108 LYS CCC N 1
ATOM 3474 C CA . LYS B 1 108 ? -54.282 11.890 55.303 1.000 51.240 108 LYS CCC CA 1
ATOM 3475 C C . LYS B 1 108 ? -54.178 12.528 56.700 1.000 49.830 108 LYS CCC C 1
ATOM 3476 O O . LYS B 1 108 ? -55.167 12.528 57.403 1.000 43.600 108 LYS CCC O 1
ATOM 3495 N N . GLU B 1 109 ? -53.039 13.124 57.034 1.000 49.210 109 GLU CCC N 1
ATOM 3496 C CA . GLU B 1 109 ? -52.781 13.771 58.350 1.000 51.660 109 GLU CCC CA 1
ATOM 3497 C C . GLU B 1 109 ? -53.905 14.768 58.680 1.000 54.260 109 GLU CCC C 1
ATOM 3498 O O . GLU B 1 109 ? -54.331 14.774 59.856 1.000 49.750 109 GLU CCC O 1
ATOM 3510 N N . TYR B 1 110 ? -54.387 15.549 57.697 1.000 43.580 110 TYR CCC N 1
ATOM 3511 C CA . TYR B 1 110 ? -55.306 16.698 57.900 1.000 47.400 110 TYR CCC CA 1
ATOM 3512 C C . TYR B 1 110 ? -56.692 16.431 57.281 1.000 48.080 110 TYR CCC C 1
ATOM 3513 O O . TYR B 1 110 ? -57.413 17.392 56.991 1.000 46.360 110 TYR CCC O 1
ATOM 3531 N N . GLN B 1 111 ? -57.082 15.170 57.114 1.000 45.610 111 GLN CCC N 1
ATOM 3532 C CA . GLN B 1 111 ? -58.368 14.819 56.458 1.000 55.180 111 GLN CCC CA 1
ATOM 3533 C C . GLN B 1 111 ? -59.540 15.300 57.337 1.000 68.080 111 GLN CCC C 1
ATOM 3534 O O . GLN B 1 111 ? -60.601 15.643 56.771 1.000 68.900 111 GLN CCC O 1
ATOM 3548 N N . ASP B 1 112 ? -59.348 15.378 58.657 1.000 69.020 112 ASP CCC N 1
ATOM 3549 C CA . ASP B 1 112 ? -60.405 15.795 59.616 1.000 71.150 112 ASP CCC CA 1
ATOM 3550 C C . ASP B 1 112 ? -60.453 17.325 59.735 1.000 70.610 112 ASP CCC C 1
ATOM 3551 O O . ASP B 1 112 ? -61.416 17.791 60.312 1.000 75.280 112 ASP CCC O 1
ATOM 3560 N N . CYS B 1 113 ? -59.462 18.073 59.235 1.000 73.380 113 CYS CCC N 1
ATOM 3561 C CA . CYS B 1 113 ? -59.295 19.544 59.463 1.000 73.960 113 CYS CCC CA 1
ATOM 3562 C C . CYS B 1 113 ? -60.319 20.373 58.663 1.000 76.010 113 CYS CCC C 1
ATOM 3563 O O . CYS B 1 113 ? -60.882 20.022 57.616 1.000 66.160 113 CYS CCC O 1
#

Sequence (218 aa):
DARSVNGEFPRHVKLKNEIENLLDQVTQLYTKHNSNYQQYNAQAGRLDLRQKAEYLKGLNDWAERLLQELNGEDVKKVLGKVAFEKDDLEKEVKELKEKIDKKEKEYQDCRSVNGEFPRHVKLKNEIENLLDQVTQLYTKHNSNYQQYNAQAGRLDLRQKAEYLKGLNDWAERLLQELNGEDVKKVLGKVAFEKDDLEKEVKELKEKIDKKEKEYQDC

B-factor: mean 49.1, std 14.58, range [24.37, 102.59]

Radius of gyration: 27.63 Å; Cα contacts (8 Å, |Δi|>4): 162; chains: 2; bounding box: 75×42×75 Å

Foldseek 3Di:
DPDCPVPVVVVVVVVVVVVVVLVVLVVVLVVQLVVLVVVLVVVVVPDDPVRSCVSNVVSVVVSVVSVCVSVVVVVVVVVVVVVVVVVVVVVVVVVVVVVVVVVCVVPVDD/DPVVCVVVVVVVVVVVVVVLVVLVVVLVVQLVVLVVVLVVCVVVDDPVVSCVSNVVSVVVSVVSVCVSVVVVVVVVVVVVVVVVVVVVVVVVVVVVVVVVVCVVVVVD

Secondary structure (P-SEA, 3-state):
ccccccaaaaaaaaaaaaaaaaaaaaaaaaaaaaaaaaaaaaacccccaaaaaaaaaaa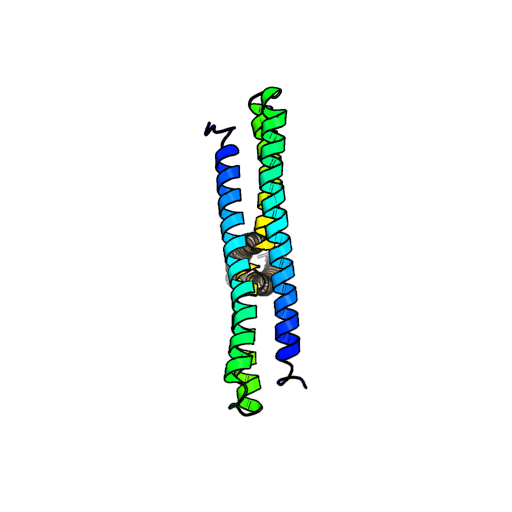aaaaaaaaaaaaaaaaaaaaaaaaaaaaaaaaaaaaaaaaaaaaaaacccc/ccccaaaaaaaaaaaaaaaaaaaaaaaaaaaaaaaaaaaaacccccaaaaaaaaaaaaaaaaaaaaaaaaaaaaaaaaaaaaaaaaaaaaaaaaaaaaaaaaaacccc

Nearest PDB structures (foldseek):
  8p6k-assembly1_CCC  TM=1.009E+00  e=5.765E-14  Streptococcus pyogenes serotype M3
  2rdc-assembly1_A  TM=8.061E-01  e=1.134E+00  Geobacter sulfurreducens PCA
  2rdc-assembly1_A  TM=8.033E-01  e=1.638E+00  Geobacter sulfurreducens PCA
  5me8-assembly1_B  TM=5.870E-01  e=1.869E+00  Homo sapiens